Protein AF-A0A174CIG2-F1 (afdb_monomer_lite)

Foldseek 3Di:
DAEAEFEFEQVDDDDADAAEEEQQDQAHKYKYAYDHDQQDPPKWKKKWKQAPVRQIDIDTWDADNVRNITIDGGGNLSQNHAAKMWMKMWIDDPNDIGITPTHIYGYHYDPDDHHNDDSPHPVVVVVVVVVVVVVVVVVVVVVVVVVVVVVVVVVVVVVVCVVVCVQAAAEEEDAEAEAAAPDDKDWDFPDDPRHTYIYIYHYDHDDDDDPDADPPDKDWDQDPVRDIDIDHHPVDPDFQWDADPNDIDGDDD

Radius of gyration: 53.29 Å; chains: 1; bounding box: 114×42×135 Å

Secondary structure (DSSP, 8-state):
---EEEEE-SSS------EEEETT--S--EEEEESS-PPPTT-EEEEEEE-TTS-EEEEEEEEEGGGTEEEE---TTTTSSSEEEEEEEEEEETTEEEEPPPEEEEEEPPSS---------HHHHHHHHHHHHHHHHHHHHHHHHHHHHHHHHHHHHHHHHHHTTTTS-EEEEEEEEEEPTTPPPEEEE-S-SSEEEEEEEEEPPPPP------TT--EEEE-TTS-EEEE--TTSPPP-EEEETTEEEEPP-

Organism: NCBI:txid39482

Sequence (253 aa):
MNNMERDVYVLTNTYKEPIEMVQGTNGIPLIFYFRDYDIPTGTTASVFIQKPSGKAIQAAGAVSVNEDSVTVNTTTQMTAEVGESILQMQLMLNEKNIFTFNHPLTISKSAIPVNSENGSSFIDECIEKLEMATAKAETATDESKEATESSKKTTEEMKQKAQNGEFSATVDAGNTITGEPGTTAIVRNSGTAKDAVFDFTIPRGMPGVSTSLSPGIFEMYVNDSGHLMLRHNDNEPAPPLTIQDGRLIYTLS

Structure (mmCIF, N/CA/C/O backbone):
data_AF-A0A174CIG2-F1
#
_entry.id   AF-A0A174CIG2-F1
#
loop_
_atom_site.group_PDB
_atom_site.id
_atom_site.type_symbol
_atom_site.label_atom_id
_atom_site.label_alt_id
_atom_site.label_comp_id
_atom_site.label_asym_id
_atom_site.label_entity_id
_atom_site.label_seq_id
_atom_site.pdbx_PDB_ins_code
_atom_site.Cartn_x
_atom_site.Cartn_y
_atom_site.Cartn_z
_atom_site.occupancy
_atom_site.B_iso_or_equiv
_atom_site.auth_seq_id
_atom_site.auth_comp_id
_atom_site.auth_asym_id
_atom_site.auth_atom_id
_atom_site.pdbx_PDB_model_num
ATOM 1 N N . MET A 1 1 ? 13.147 -17.324 -32.583 1.00 55.62 1 MET A N 1
ATOM 2 C CA . MET A 1 1 ? 13.200 -15.953 -33.135 1.00 55.62 1 MET A CA 1
ATOM 3 C C . MET A 1 1 ? 14.662 -15.671 -33.424 1.00 55.62 1 MET A C 1
ATOM 5 O O . MET A 1 1 ? 15.472 -16.077 -32.602 1.00 55.62 1 MET A O 1
ATOM 9 N N . ASN A 1 2 ? 15.008 -15.102 -34.579 1.00 80.69 2 ASN A N 1
ATOM 10 C CA . ASN A 1 2 ? 16.415 -14.848 -34.904 1.00 80.69 2 ASN A CA 1
ATOM 11 C C . ASN A 1 2 ? 16.954 -13.700 -34.037 1.00 80.69 2 ASN A C 1
ATOM 13 O O . ASN A 1 2 ? 16.231 -12.743 -33.758 1.00 80.69 2 ASN A O 1
ATOM 17 N N . ASN A 1 3 ? 18.207 -13.818 -33.621 1.00 87.75 3 ASN A N 1
ATOM 18 C CA . ASN A 1 3 ? 18.959 -12.871 -32.806 1.00 87.75 3 ASN A CA 1
ATOM 19 C C . ASN A 1 3 ? 20.263 -12.501 -33.535 1.00 87.75 3 ASN A C 1
ATOM 21 O O . ASN A 1 3 ? 20.688 -13.185 -34.467 1.00 87.75 3 ASN A O 1
ATOM 25 N N . MET A 1 4 ? 20.887 -11.399 -33.128 1.00 91.50 4 MET A N 1
ATOM 26 C CA . MET A 1 4 ? 22.274 -11.111 -33.491 1.00 91.50 4 MET A CA 1
ATOM 27 C C . MET A 1 4 ? 23.147 -11.286 -32.260 1.00 91.50 4 MET A C 1
ATOM 29 O O . MET A 1 4 ? 22.914 -10.657 -31.232 1.00 91.50 4 MET A O 1
ATOM 33 N N . GLU A 1 5 ? 24.160 -12.130 -32.376 1.00 95.31 5 GLU A N 1
ATOM 34 C CA . GLU A 1 5 ? 25.064 -12.454 -31.278 1.00 95.31 5 GLU A CA 1
ATOM 35 C C . GLU A 1 5 ? 26.395 -11.726 -31.464 1.00 95.31 5 GLU A C 1
ATOM 37 O O . GLU A 1 5 ? 26.891 -11.577 -32.588 1.00 95.31 5 GLU A O 1
ATOM 42 N N . ARG A 1 6 ? 26.958 -11.223 -30.367 1.00 94.31 6 ARG A N 1
ATOM 43 C CA . ARG A 1 6 ? 28.245 -10.528 -30.340 1.00 94.31 6 ARG A CA 1
ATOM 44 C C . ARG A 1 6 ? 29.026 -10.928 -29.103 1.00 94.31 6 ARG A C 1
ATOM 46 O O . ARG A 1 6 ? 28.467 -11.062 -28.021 1.00 94.31 6 ARG A O 1
ATOM 53 N N . ASP A 1 7 ? 30.335 -11.037 -29.258 1.00 94.31 7 ASP A N 1
ATOM 54 C CA . ASP A 1 7 ? 31.237 -11.196 -28.127 1.00 94.31 7 ASP A CA 1
ATOM 55 C C . ASP A 1 7 ? 31.651 -9.827 -27.587 1.00 94.31 7 ASP A C 1
ATOM 57 O O . ASP A 1 7 ? 31.925 -8.886 -28.343 1.00 94.31 7 ASP A O 1
ATOM 61 N N . VAL A 1 8 ? 31.709 -9.719 -26.263 1.00 93.50 8 VAL A N 1
ATOM 62 C CA . VAL A 1 8 ? 32.132 -8.519 -25.548 1.00 93.50 8 VAL A CA 1
ATOM 63 C C . VAL A 1 8 ? 33.230 -8.868 -24.564 1.00 93.50 8 VAL A C 1
ATOM 65 O O . VAL A 1 8 ? 33.227 -9.910 -23.912 1.00 93.50 8 VAL A O 1
ATOM 68 N N . TYR A 1 9 ? 34.172 -7.940 -24.482 1.00 92.38 9 TYR A N 1
ATOM 69 C CA . TYR A 1 9 ? 35.323 -7.984 -23.608 1.00 92.38 9 TYR A CA 1
ATOM 70 C C . TYR A 1 9 ? 35.323 -6.697 -22.784 1.00 92.38 9 TYR A C 1
ATOM 72 O O . TYR A 1 9 ? 35.076 -5.614 -23.333 1.00 92.38 9 TYR A O 1
ATOM 80 N N . VAL A 1 10 ? 35.550 -6.803 -21.478 1.00 92.06 10 VAL A N 1
ATOM 81 C CA . VAL A 1 10 ? 35.597 -5.656 -20.549 1.00 92.06 10 VAL A CA 1
ATOM 82 C C . VAL A 1 10 ? 36.991 -5.420 -19.985 1.00 92.06 10 VAL A C 1
ATOM 84 O O . VAL A 1 10 ? 37.286 -4.309 -19.548 1.00 92.06 10 VAL A O 1
ATOM 87 N N . LEU A 1 11 ? 37.870 -6.423 -20.036 1.00 90.12 11 LEU A N 1
ATOM 88 C CA . LEU A 1 11 ? 39.263 -6.291 -19.609 1.00 90.12 11 LEU A CA 1
ATOM 89 C C . LEU A 1 11 ? 40.169 -5.897 -20.777 1.00 90.12 11 LEU A C 1
ATOM 91 O O . LEU A 1 11 ? 41.198 -5.251 -20.577 1.00 90.12 11 LEU A O 1
ATOM 95 N N . THR A 1 12 ? 39.783 -6.257 -22.004 1.00 89.00 12 THR A N 1
ATOM 96 C CA . THR A 1 12 ? 40.557 -5.961 -23.215 1.00 89.00 12 THR A CA 1
ATOM 97 C C . THR A 1 12 ? 39.706 -5.323 -24.307 1.00 89.00 12 THR A C 1
ATOM 99 O O . THR A 1 12 ? 38.562 -5.702 -24.545 1.00 89.00 12 THR A O 1
ATOM 102 N N . ASN A 1 13 ? 40.267 -4.330 -25.004 1.00 88.94 13 ASN A N 1
ATOM 103 C CA . ASN A 1 13 ? 39.593 -3.700 -26.135 1.00 88.94 13 ASN A CA 1
ATOM 104 C C . ASN A 1 13 ? 40.047 -4.348 -27.447 1.00 88.94 13 ASN A C 1
ATOM 106 O O . ASN A 1 13 ? 41.044 -3.943 -28.043 1.00 88.94 13 ASN A O 1
ATOM 110 N N . THR A 1 14 ? 39.317 -5.369 -27.877 1.00 84.75 14 THR A N 1
ATOM 111 C CA . THR A 1 14 ? 39.513 -6.041 -29.166 1.00 84.75 14 THR A CA 1
ATOM 112 C C . THR A 1 14 ? 38.720 -5.357 -30.283 1.00 84.75 14 THR A C 1
ATOM 114 O O . THR A 1 14 ? 37.827 -4.539 -30.027 1.00 84.75 14 THR A O 1
ATOM 117 N N . TYR A 1 15 ? 39.055 -5.690 -31.534 1.00 86.69 15 TYR A N 1
ATOM 118 C CA . TYR A 1 15 ? 38.278 -5.277 -32.703 1.00 86.69 15 TYR A CA 1
ATOM 119 C C . TYR A 1 15 ? 36.828 -5.765 -32.585 1.00 86.69 15 TYR A C 1
ATOM 121 O O . TYR A 1 15 ? 36.583 -6.896 -32.173 1.00 86.69 15 TYR A O 1
ATOM 129 N N . LYS A 1 16 ? 35.877 -4.899 -32.944 1.00 88.38 16 LYS A N 1
ATOM 130 C CA . LYS A 1 16 ? 34.437 -5.163 -32.880 1.00 88.38 16 LYS A CA 1
ATOM 131 C C . LYS A 1 16 ? 33.864 -4.974 -34.271 1.00 88.38 16 LYS A C 1
ATOM 133 O O . LYS A 1 16 ? 33.955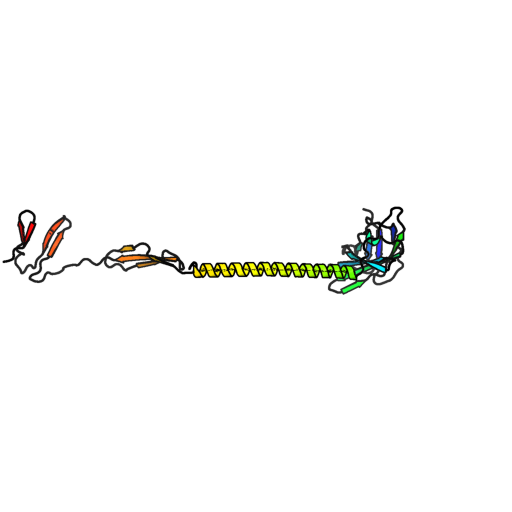 -3.876 -34.818 1.00 88.38 16 LYS A O 1
ATOM 138 N N . GLU A 1 17 ? 33.294 -6.035 -34.824 1.00 88.38 17 GLU A N 1
ATOM 139 C CA . GLU A 1 17 ? 32.525 -5.931 -36.058 1.00 88.38 17 GLU A CA 1
ATOM 140 C C . GLU A 1 17 ? 31.305 -5.036 -35.813 1.00 88.38 17 GLU A C 1
ATOM 142 O O . GLU A 1 17 ? 30.539 -5.318 -34.883 1.00 88.38 17 GLU A O 1
ATOM 147 N N . PRO A 1 18 ? 31.110 -3.973 -36.615 1.00 92.44 18 PRO A N 1
ATOM 148 C CA . PRO A 1 18 ? 29.927 -3.139 -36.508 1.00 92.44 18 PRO A CA 1
ATOM 149 C C . PRO A 1 18 ? 28.646 -3.962 -36.571 1.00 92.44 18 PRO A C 1
ATOM 151 O O . PRO A 1 18 ? 28.502 -4.916 -37.340 1.00 92.44 18 PRO A O 1
ATOM 154 N N . ILE A 1 19 ? 27.693 -3.594 -35.726 1.00 94.56 19 ILE A N 1
ATOM 155 C CA . ILE A 1 19 ? 26.343 -4.124 -35.825 1.00 94.56 19 ILE A CA 1
ATOM 156 C C . ILE A 1 19 ? 25.636 -3.299 -36.895 1.00 94.56 19 ILE A C 1
ATOM 158 O O . ILE A 1 19 ? 25.434 -2.100 -36.729 1.00 94.56 19 ILE A O 1
ATOM 162 N N . GLU A 1 20 ? 25.270 -3.930 -38.002 1.00 94.88 20 GLU A N 1
ATOM 163 C CA . GLU A 1 20 ? 24.568 -3.256 -39.090 1.00 94.88 20 GLU A CA 1
ATOM 164 C C . GLU A 1 20 ? 23.055 -3.429 -38.945 1.00 94.88 20 GLU A C 1
ATOM 166 O O . GLU A 1 20 ? 22.548 -4.539 -38.764 1.00 94.88 20 GLU A O 1
ATOM 171 N N . MET A 1 21 ? 22.317 -2.323 -39.033 1.00 93.19 21 MET A N 1
ATOM 172 C CA . MET A 1 21 ? 20.854 -2.316 -38.986 1.00 93.19 21 MET A CA 1
ATOM 173 C C . MET A 1 21 ? 20.266 -1.352 -40.017 1.00 93.19 21 MET A C 1
ATOM 175 O O . MET A 1 21 ? 20.919 -0.423 -40.493 1.00 93.19 21 MET A O 1
ATOM 179 N N . VAL A 1 22 ? 18.994 -1.558 -40.354 1.00 89.38 22 VAL A N 1
ATOM 180 C CA . VAL A 1 22 ? 18.206 -0.604 -41.148 1.00 89.38 22 VAL A CA 1
ATOM 181 C C . VAL A 1 22 ? 17.401 0.282 -40.202 1.00 89.38 22 VAL A C 1
ATOM 183 O O . VAL A 1 22 ? 16.881 -0.190 -39.187 1.00 89.38 22 VAL A O 1
ATOM 186 N N . GLN A 1 23 ? 17.289 1.565 -40.539 1.00 88.31 23 GLN A N 1
ATOM 187 C CA . GLN A 1 23 ? 16.558 2.556 -39.760 1.00 88.31 23 GLN A CA 1
ATOM 188 C C . GLN A 1 23 ? 15.144 2.067 -39.399 1.00 88.31 23 GLN A C 1
ATOM 190 O O . GLN A 1 23 ? 14.384 1.636 -40.268 1.00 88.31 23 GLN A O 1
ATOM 195 N N . GLY A 1 24 ? 14.790 2.141 -38.115 1.00 81.38 24 GLY A N 1
ATOM 196 C CA . GLY A 1 24 ? 13.493 1.716 -37.580 1.00 81.38 24 GLY A CA 1
ATOM 197 C C . GLY A 1 24 ? 13.380 0.240 -37.174 1.00 81.38 24 GLY A C 1
ATOM 198 O O . GLY A 1 24 ? 12.331 -0.160 -36.667 1.00 81.38 24 GLY A O 1
ATOM 199 N N . THR A 1 25 ? 14.436 -0.564 -37.341 1.00 87.06 25 THR A N 1
ATOM 200 C CA . THR A 1 25 ? 14.479 -1.959 -36.864 1.00 87.06 25 THR A CA 1
ATOM 201 C C . THR A 1 25 ? 14.279 -2.031 -35.345 1.00 87.06 25 THR A C 1
ATOM 203 O O . THR A 1 25 ? 15.028 -1.411 -34.590 1.00 87.06 25 THR A O 1
ATOM 206 N N . ASN A 1 26 ? 13.284 -2.806 -34.899 1.00 87.75 26 ASN A N 1
ATOM 207 C CA . ASN A 1 26 ? 12.953 -3.018 -33.481 1.00 87.75 26 ASN A CA 1
ATOM 208 C C . ASN A 1 26 ? 12.659 -4.489 -33.115 1.00 87.75 26 ASN A C 1
ATOM 210 O O . ASN A 1 26 ? 12.295 -4.787 -31.983 1.00 87.75 26 ASN A O 1
ATOM 214 N N . GLY A 1 27 ? 12.794 -5.410 -34.070 1.00 85.81 27 GLY A N 1
ATOM 215 C CA . GLY A 1 27 ? 12.400 -6.812 -33.906 1.00 85.81 27 GLY A CA 1
ATOM 216 C C . GLY A 1 27 ? 13.558 -7.800 -33.771 1.00 85.81 27 GLY A C 1
ATOM 217 O O . GLY A 1 27 ? 13.301 -9.001 -33.790 1.00 85.81 27 GLY A O 1
ATOM 218 N N . ILE A 1 28 ? 14.811 -7.335 -33.691 1.00 90.19 28 ILE A N 1
ATOM 219 C CA . ILE A 1 28 ? 15.997 -8.206 -33.683 1.00 90.19 28 ILE A CA 1
ATOM 220 C C . ILE A 1 28 ? 16.785 -7.980 -32.390 1.00 90.19 28 ILE A C 1
ATOM 222 O O . ILE A 1 28 ? 17.548 -7.022 -32.312 1.00 90.19 28 ILE A O 1
ATOM 226 N N . PRO A 1 29 ? 16.637 -8.845 -31.374 1.00 93.19 29 PRO A N 1
ATOM 227 C CA . PRO A 1 29 ? 17.418 -8.740 -30.149 1.00 93.19 29 PRO A CA 1
ATOM 228 C C . PRO A 1 29 ? 18.919 -8.896 -30.417 1.00 93.19 29 PRO A C 1
ATOM 230 O O . PRO A 1 29 ? 19.333 -9.717 -31.244 1.00 93.19 29 PRO A O 1
ATOM 233 N N . LEU A 1 30 ? 19.723 -8.141 -29.673 1.00 95.12 30 LEU A N 1
ATOM 234 C CA . LEU A 1 30 ? 21.173 -8.293 -29.614 1.00 95.12 30 LEU A CA 1
ATOM 235 C C . LEU A 1 30 ? 21.534 -9.085 -28.362 1.00 95.12 30 LEU A C 1
ATOM 237 O O . LEU A 1 30 ? 21.125 -8.697 -27.271 1.00 95.12 30 LEU A O 1
ATOM 241 N N . ILE A 1 31 ? 22.304 -10.159 -28.497 1.00 96.88 31 ILE A N 1
ATOM 242 C CA . ILE A 1 31 ? 22.837 -10.909 -27.357 1.00 96.88 31 ILE A CA 1
ATOM 243 C C . ILE A 1 31 ? 24.342 -10.698 -27.307 1.00 96.88 31 ILE A C 1
ATOM 245 O O . ILE A 1 31 ? 25.053 -11.003 -28.264 1.00 96.88 31 ILE A O 1
ATOM 249 N N . PHE A 1 32 ? 24.816 -10.169 -26.188 1.00 97.12 32 PHE A N 1
ATOM 250 C CA . PHE A 1 32 ? 26.226 -9.923 -25.944 1.00 97.12 32 PHE A CA 1
ATOM 251 C C . PHE A 1 32 ? 26.761 -10.938 -24.942 1.00 97.12 32 PHE A C 1
ATOM 253 O O . PHE A 1 32 ? 26.345 -10.913 -23.787 1.00 97.12 32 PHE A O 1
ATOM 260 N N . TYR A 1 33 ? 27.676 -11.800 -25.373 1.00 97.00 33 TYR A N 1
ATOM 261 C CA . TYR A 1 33 ? 28.354 -12.771 -24.515 1.00 97.00 33 TYR A CA 1
ATOM 262 C C . TYR A 1 33 ? 29.650 -12.176 -23.969 1.00 97.00 33 TYR A C 1
ATOM 264 O O . TYR A 1 33 ? 30.518 -11.754 -24.736 1.00 97.00 33 TYR A O 1
ATOM 272 N N . PHE A 1 34 ? 29.792 -12.149 -22.650 1.00 96.56 34 PHE A N 1
ATOM 273 C CA . PHE A 1 34 ? 30.991 -11.686 -21.969 1.00 96.56 34 PHE A CA 1
ATOM 274 C C . PHE A 1 34 ? 32.012 -12.823 -21.971 1.00 96.56 34 PHE A C 1
ATOM 276 O O . PHE A 1 34 ? 31.765 -13.905 -21.449 1.00 96.56 34 PHE A O 1
ATOM 283 N N . ARG A 1 35 ? 33.147 -12.606 -22.640 1.00 95.06 35 ARG A N 1
ATOM 284 C CA . ARG A 1 35 ? 34.154 -13.659 -22.866 1.00 95.06 35 ARG A CA 1
ATOM 285 C C . ARG A 1 35 ? 35.335 -13.603 -21.906 1.00 95.06 35 ARG A C 1
ATOM 287 O O . ARG A 1 35 ? 36.038 -14.597 -21.761 1.00 95.06 35 ARG A O 1
ATOM 294 N N . ASP A 1 36 ? 35.566 -12.456 -21.278 1.00 94.38 36 ASP A N 1
ATOM 295 C CA . ASP A 1 36 ? 36.651 -12.231 -20.317 1.00 94.38 36 ASP A CA 1
ATOM 296 C C . ASP A 1 36 ? 36.144 -11.799 -18.933 1.00 94.38 36 ASP A C 1
ATOM 298 O O . ASP A 1 36 ? 36.915 -11.275 -18.125 1.00 94.38 36 ASP A O 1
ATOM 302 N N . TYR A 1 37 ? 34.852 -12.002 -18.660 1.00 94.94 37 TYR A N 1
ATOM 303 C CA . TYR A 1 37 ? 34.222 -11.604 -17.410 1.00 94.94 37 TYR A CA 1
ATOM 304 C C . TYR A 1 37 ? 33.003 -12.466 -17.082 1.00 94.94 37 TYR A C 1
ATOM 306 O O . TYR A 1 37 ? 32.029 -12.458 -17.829 1.00 94.94 37 TYR A O 1
ATOM 314 N N . ASP A 1 38 ? 33.049 -13.134 -15.930 1.00 96.38 38 ASP A N 1
ATOM 315 C CA . ASP A 1 38 ? 31.921 -13.893 -15.388 1.00 96.38 38 ASP A CA 1
ATOM 316 C C . ASP A 1 38 ? 30.946 -12.927 -14.703 1.00 96.38 38 ASP A C 1
ATOM 318 O O . ASP A 1 38 ? 31.330 -12.183 -13.789 1.00 96.38 38 ASP A O 1
ATOM 322 N N . ILE A 1 39 ? 29.681 -12.925 -15.121 1.00 96.81 39 ILE A N 1
ATOM 323 C CA . ILE A 1 39 ? 28.671 -12.010 -14.588 1.00 96.81 39 ILE A CA 1
ATOM 324 C C . ILE A 1 39 ? 28.179 -12.545 -13.237 1.00 96.81 39 ILE A C 1
ATOM 326 O O . ILE A 1 39 ? 27.545 -13.597 -13.185 1.00 96.81 39 ILE A O 1
ATOM 330 N N . PRO A 1 40 ? 28.367 -11.829 -12.113 1.00 96.56 40 PRO A N 1
ATOM 331 C CA . PRO A 1 40 ? 27.914 -12.342 -10.826 1.00 96.56 40 PRO A CA 1
ATOM 332 C C . PRO A 1 40 ? 26.384 -12.345 -10.699 1.00 96.56 40 PRO A C 1
ATOM 334 O O . PRO A 1 40 ? 25.679 -11.499 -11.259 1.00 96.56 40 PRO A O 1
ATOM 337 N N . THR A 1 41 ? 25.857 -13.247 -9.868 1.00 96.44 41 THR A N 1
ATOM 338 C CA . THR A 1 41 ? 24.422 -13.282 -9.544 1.00 96.44 41 THR A CA 1
ATOM 339 C C . THR A 1 41 ? 23.962 -11.977 -8.885 1.00 96.44 41 THR A C 1
ATOM 341 O O . THR A 1 41 ? 24.616 -11.467 -7.978 1.00 96.44 41 THR A O 1
ATOM 344 N N . GLY A 1 42 ? 22.810 -11.456 -9.321 1.00 93.25 42 GLY A N 1
ATOM 345 C CA . GLY A 1 42 ? 22.237 -10.197 -8.826 1.00 93.25 42 GLY A CA 1
ATOM 346 C C . GLY A 1 42 ? 22.686 -8.949 -9.593 1.00 93.25 42 GLY A C 1
ATOM 347 O O . GLY A 1 42 ? 22.243 -7.852 -9.265 1.00 93.25 42 GLY A O 1
ATOM 348 N N . THR A 1 43 ? 23.536 -9.106 -10.611 1.00 96.38 43 THR A N 1
ATOM 349 C CA . THR A 1 43 ? 23.959 -8.006 -11.487 1.00 96.38 43 THR A CA 1
ATOM 350 C C . THR A 1 43 ? 22.793 -7.499 -12.335 1.00 96.38 43 THR A C 1
ATOM 352 O O . THR A 1 43 ? 22.037 -8.290 -12.901 1.00 96.38 43 THR A O 1
ATOM 355 N N . THR A 1 44 ? 22.671 -6.179 -12.468 1.00 96.25 44 THR A N 1
ATOM 356 C CA . THR A 1 44 ? 21.763 -5.527 -13.423 1.00 96.25 44 THR A CA 1
ATOM 357 C C . THR A 1 44 ? 22.552 -4.921 -14.580 1.00 96.25 44 THR A C 1
ATOM 359 O O . THR A 1 44 ? 23.721 -4.570 -14.417 1.00 96.25 44 THR A O 1
ATOM 362 N N . ALA A 1 45 ? 21.927 -4.799 -15.755 1.00 95.19 45 ALA A N 1
ATOM 363 C CA . ALA A 1 45 ? 22.548 -4.194 -16.929 1.00 95.19 45 ALA A CA 1
ATOM 364 C C . ALA A 1 45 ? 21.752 -2.984 -17.438 1.00 95.19 45 ALA A C 1
ATOM 366 O O . ALA A 1 45 ? 20.544 -3.068 -17.665 1.00 95.19 45 ALA A O 1
ATOM 367 N N . SER A 1 46 ? 22.446 -1.868 -17.658 1.00 93.31 46 SER A N 1
ATOM 368 C CA . SER A 1 46 ? 21.951 -0.707 -18.407 1.00 93.31 46 SER A CA 1
ATOM 369 C C . SER A 1 46 ? 22.689 -0.595 -19.735 1.00 93.31 46 SER A C 1
ATOM 371 O O . SER A 1 46 ? 23.893 -0.822 -19.798 1.00 93.31 46 SER A O 1
ATOM 373 N N . VAL A 1 47 ? 21.979 -0.235 -20.795 1.00 94.00 47 VAL A N 1
ATOM 374 C CA . VAL A 1 47 ? 22.506 -0.103 -22.154 1.00 94.00 47 VAL A CA 1
ATOM 375 C C . VAL A 1 47 ? 22.322 1.337 -22.596 1.00 94.00 47 VAL A C 1
ATOM 377 O O . VAL A 1 47 ? 21.210 1.856 -22.563 1.00 94.00 47 VAL A O 1
ATOM 380 N N . PHE A 1 48 ? 23.401 1.967 -23.029 1.00 92.31 48 PHE A N 1
ATOM 381 C CA . PHE A 1 48 ? 23.429 3.332 -23.527 1.00 92.31 48 PHE A CA 1
ATOM 382 C C . PHE A 1 48 ? 23.712 3.312 -25.021 1.00 92.31 48 PHE A C 1
ATOM 384 O O . PHE A 1 48 ? 24.660 2.660 -25.459 1.00 92.31 48 PHE A O 1
ATOM 391 N N . ILE A 1 49 ? 22.899 4.022 -25.800 1.00 92.69 49 ILE A N 1
ATOM 392 C CA . ILE A 1 49 ? 23.118 4.195 -27.237 1.00 92.69 49 ILE A CA 1
ATOM 393 C C . ILE A 1 49 ? 23.203 5.681 -27.543 1.00 92.69 49 ILE A C 1
ATOM 395 O O . ILE A 1 49 ? 22.220 6.403 -27.388 1.00 92.69 49 ILE A O 1
ATOM 399 N N . GLN A 1 50 ? 24.376 6.129 -27.980 1.00 91.25 50 GLN A N 1
ATOM 400 C CA . GLN A 1 50 ? 24.607 7.479 -28.477 1.00 91.25 50 GLN A CA 1
ATOM 401 C C . GLN A 1 50 ? 24.425 7.492 -29.994 1.00 91.25 50 GLN A C 1
ATOM 403 O O . GLN A 1 50 ? 25.155 6.813 -30.712 1.00 91.25 50 GLN A O 1
ATOM 408 N N . LYS A 1 51 ? 23.447 8.259 -30.468 1.00 89.25 51 LYS A N 1
ATOM 409 C CA . LYS A 1 51 ? 23.103 8.420 -31.885 1.00 89.25 51 LYS A CA 1
ATOM 410 C C . LYS A 1 51 ? 24.074 9.386 -32.591 1.00 89.25 51 LYS A C 1
ATOM 412 O O . LYS A 1 51 ? 24.751 10.157 -31.902 1.00 89.25 51 LYS A O 1
ATOM 417 N N . PRO A 1 52 ? 24.096 9.445 -33.939 1.00 88.06 52 PRO A N 1
ATOM 418 C CA . PRO A 1 52 ? 24.938 10.380 -34.691 1.00 88.06 52 PRO A CA 1
ATOM 419 C C . PRO A 1 52 ? 24.706 11.851 -34.325 1.00 88.06 52 PRO A C 1
ATOM 421 O O . PRO A 1 52 ? 25.643 12.646 -34.349 1.00 88.06 52 PRO A O 1
ATOM 424 N N . SER A 1 53 ? 23.479 12.226 -33.941 1.00 82.44 53 SER A N 1
ATOM 425 C CA . SER A 1 53 ? 23.168 13.577 -33.445 1.00 82.44 53 SER A CA 1
ATOM 426 C C . SER A 1 53 ? 23.809 13.920 -32.093 1.00 82.44 53 SER A C 1
ATOM 428 O O . SER A 1 53 ? 23.695 15.055 -31.633 1.00 82.44 53 SER A O 1
ATOM 430 N N . GLY A 1 54 ? 24.444 12.951 -31.429 1.00 79.38 54 GLY A N 1
ATOM 431 C CA . GLY A 1 54 ? 24.967 13.058 -30.069 1.00 79.38 54 GLY A CA 1
ATOM 432 C C . GLY A 1 54 ? 23.923 12.781 -28.984 1.00 79.38 54 GLY A C 1
ATOM 433 O O . GLY A 1 54 ? 24.287 12.684 -27.813 1.00 79.38 54 GLY A O 1
ATOM 434 N N . LYS A 1 55 ? 22.645 12.615 -29.349 1.00 80.50 55 LYS A N 1
ATOM 435 C CA . LYS A 1 55 ? 21.573 12.258 -28.413 1.00 80.50 55 LYS A CA 1
ATOM 436 C C . LYS A 1 55 ? 21.764 10.829 -27.916 1.00 80.50 55 LYS A C 1
ATOM 438 O O . LYS A 1 55 ? 21.990 9.923 -28.713 1.00 80.50 55 LYS A O 1
ATOM 443 N N . ALA A 1 56 ? 21.646 10.630 -26.610 1.00 81.25 56 ALA A N 1
ATOM 444 C CA . ALA A 1 56 ? 21.747 9.316 -25.995 1.00 81.25 56 ALA A CA 1
ATOM 445 C C . ALA A 1 56 ? 20.369 8.797 -25.582 1.00 81.25 56 ALA A C 1
ATOM 447 O O . ALA A 1 56 ? 19.480 9.575 -25.243 1.00 81.25 56 ALA A O 1
ATOM 448 N N . ILE A 1 57 ? 20.213 7.479 -25.594 1.00 84.88 57 ILE A N 1
ATOM 449 C CA . ILE A 1 57 ? 19.090 6.779 -24.971 1.00 84.88 57 ILE A CA 1
ATOM 450 C C . ILE A 1 57 ? 19.628 5.725 -24.008 1.00 84.88 57 ILE A C 1
ATOM 452 O O . ILE A 1 57 ? 20.689 5.146 -24.252 1.00 84.88 57 ILE A O 1
ATOM 456 N N . GLN A 1 58 ? 18.882 5.467 -22.937 1.00 88.00 58 GLN A N 1
ATOM 457 C CA . GLN A 1 58 ? 19.154 4.390 -21.991 1.00 88.00 58 GLN A CA 1
ATOM 458 C C . GLN A 1 58 ? 18.059 3.323 -22.095 1.00 88.00 58 GLN A C 1
ATOM 460 O O . GLN A 1 58 ? 16.877 3.637 -22.226 1.00 88.00 58 GLN A O 1
ATOM 465 N N . ALA A 1 59 ? 18.450 2.055 -22.029 1.00 84.75 59 ALA A N 1
ATOM 466 C CA . ALA A 1 59 ? 17.550 0.910 -21.982 1.00 84.75 59 ALA A CA 1
ATOM 467 C C . ALA A 1 59 ? 18.031 -0.115 -20.948 1.00 84.75 59 ALA A C 1
ATOM 469 O O . ALA A 1 59 ? 19.209 -0.154 -20.596 1.00 84.75 59 ALA A O 1
ATOM 470 N N . ALA A 1 60 ? 17.127 -0.968 -20.471 1.00 86.25 60 ALA A N 1
ATOM 471 C CA . ALA A 1 60 ? 17.491 -2.097 -19.621 1.00 86.25 60 ALA A CA 1
ATOM 472 C C . ALA A 1 60 ? 18.012 -3.269 -20.471 1.00 86.25 60 ALA A C 1
ATOM 474 O O . ALA A 1 60 ? 17.419 -3.606 -21.498 1.00 86.25 60 ALA A O 1
ATOM 475 N N . GLY A 1 61 ? 19.101 -3.900 -20.028 1.00 91.00 61 GLY A N 1
ATOM 476 C CA . GLY A 1 61 ? 19.600 -5.162 -20.572 1.00 91.00 61 GLY A CA 1
ATOM 477 C C . GLY A 1 61 ? 19.140 -6.338 -19.710 1.00 91.00 61 GLY A C 1
ATOM 478 O O . GLY A 1 61 ? 19.247 -6.293 -18.484 1.00 91.00 61 GLY A O 1
ATOM 479 N N . ALA A 1 62 ? 18.628 -7.397 -20.335 1.00 94.69 62 ALA A N 1
ATOM 480 C CA . ALA A 1 62 ? 18.269 -8.623 -19.628 1.00 94.69 62 ALA A CA 1
ATOM 481 C C . ALA A 1 62 ? 19.525 -9.476 -19.407 1.00 94.69 62 ALA A C 1
ATOM 483 O O . ALA A 1 62 ? 20.152 -9.910 -20.371 1.00 94.69 62 ALA A O 1
ATOM 484 N N . VAL A 1 63 ? 19.897 -9.692 -18.145 1.00 95.88 63 VAL A N 1
ATOM 485 C CA . VAL A 1 63 ? 21.108 -10.430 -17.759 1.00 95.88 63 VAL A CA 1
ATOM 486 C C . VAL A 1 63 ? 20.811 -11.925 -17.651 1.00 95.88 63 VAL A C 1
ATOM 488 O O . VAL A 1 63 ? 19.883 -12.323 -16.945 1.00 95.88 63 VAL A O 1
ATOM 491 N N . SER A 1 64 ? 21.637 -12.750 -18.291 1.00 95.75 64 SER A N 1
ATOM 492 C CA . SER A 1 64 ? 21.682 -14.201 -18.110 1.00 95.75 64 SER A CA 1
ATOM 493 C C . SER A 1 64 ? 23.013 -14.587 -17.473 1.00 95.75 64 SER A C 1
ATOM 495 O O . SER A 1 64 ? 24.047 -14.620 -18.130 1.00 95.75 64 SER A O 1
ATOM 497 N N . VAL A 1 65 ? 22.984 -14.873 -16.171 1.00 94.69 65 VAL A N 1
ATOM 498 C CA . VAL A 1 65 ? 24.175 -15.236 -15.379 1.00 94.69 65 VAL A CA 1
ATOM 499 C C . VAL A 1 65 ? 24.765 -16.573 -15.832 1.00 94.69 65 VAL A C 1
ATOM 501 O O . VAL A 1 65 ? 25.971 -16.725 -15.891 1.00 94.69 65 VAL A O 1
ATOM 504 N N . ASN A 1 66 ? 23.923 -17.549 -16.183 1.00 93.75 66 ASN A N 1
ATOM 505 C CA . ASN A 1 66 ? 24.394 -18.887 -16.564 1.00 93.75 66 ASN A CA 1
ATOM 506 C C . ASN A 1 66 ? 25.094 -18.918 -17.927 1.00 93.75 66 ASN A C 1
ATOM 508 O O . ASN A 1 66 ? 25.781 -19.885 -18.242 1.00 93.75 66 ASN A O 1
ATOM 512 N N . GLU A 1 67 ? 24.848 -17.905 -18.753 1.00 94.81 67 GLU A N 1
ATOM 513 C CA . GLU A 1 67 ? 25.401 -17.789 -20.101 1.00 94.81 67 GLU A CA 1
ATOM 514 C C . GLU A 1 67 ? 26.393 -16.628 -20.215 1.00 94.81 67 GLU A C 1
ATOM 516 O O . GLU A 1 67 ? 26.857 -16.348 -21.319 1.00 94.81 67 GLU A O 1
ATOM 521 N N . ASP A 1 68 ? 26.658 -15.928 -19.106 1.00 97.50 68 ASP A N 1
ATOM 522 C CA . ASP A 1 68 ? 27.436 -14.690 -19.056 1.00 97.50 68 ASP A CA 1
ATOM 523 C C . ASP A 1 68 ? 27.042 -13.720 -20.174 1.00 97.50 68 ASP A C 1
ATOM 525 O O . ASP A 1 68 ? 27.872 -13.221 -20.934 1.00 97.50 68 ASP A O 1
ATOM 529 N N . SER A 1 69 ? 25.735 -13.483 -20.321 1.00 97.62 69 SER A N 1
ATOM 530 C CA . SER A 1 69 ? 25.202 -12.720 -21.444 1.00 97.62 69 SER A CA 1
ATOM 531 C C . SER A 1 69 ? 24.259 -11.596 -21.035 1.00 97.62 69 SER A C 1
ATOM 533 O O . SER A 1 69 ? 23.586 -11.634 -20.001 1.00 97.62 69 SER A O 1
ATOM 535 N N . VAL A 1 70 ? 24.209 -10.562 -21.875 1.00 97.81 70 VAL A N 1
ATOM 536 C CA . VAL A 1 70 ? 23.229 -9.478 -21.790 1.00 97.81 70 VAL A CA 1
ATOM 537 C C . VAL A 1 70 ? 22.456 -9.411 -23.095 1.00 97.81 70 VAL A C 1
ATOM 539 O O . VAL A 1 70 ? 23.029 -9.207 -24.164 1.00 97.81 70 VAL A O 1
ATOM 542 N N . THR A 1 71 ? 21.136 -9.546 -23.000 1.00 96.81 71 THR A N 1
ATOM 543 C CA . THR A 1 71 ? 20.225 -9.367 -24.129 1.00 96.81 71 THR A CA 1
ATOM 544 C C . THR A 1 71 ? 19.673 -7.946 -24.149 1.00 96.81 71 THR A C 1
ATOM 546 O O . THR A 1 71 ? 19.086 -7.473 -23.173 1.00 96.81 71 THR A O 1
ATOM 549 N N . VAL A 1 72 ? 19.824 -7.276 -25.286 1.00 94.88 72 VAL A N 1
ATOM 550 C CA . VAL A 1 72 ? 19.294 -5.943 -25.567 1.00 94.88 72 VAL A CA 1
ATOM 551 C C . VAL A 1 72 ? 18.181 -6.073 -26.594 1.00 94.88 72 VAL A C 1
ATOM 553 O O . VAL A 1 72 ? 18.413 -6.425 -27.752 1.00 94.88 72 VAL A O 1
ATOM 556 N N . ASN A 1 73 ? 16.957 -5.761 -26.181 1.00 91.00 73 ASN A N 1
ATOM 557 C CA . ASN A 1 73 ? 15.836 -5.679 -27.108 1.00 91.00 73 ASN A CA 1
ATOM 558 C C . ASN A 1 73 ? 15.931 -4.365 -27.885 1.00 91.00 73 ASN A C 1
ATOM 560 O O . ASN A 1 73 ? 15.804 -3.284 -27.308 1.00 91.00 73 ASN A O 1
ATOM 564 N N . THR A 1 74 ? 16.167 -4.457 -29.192 1.00 89.56 74 THR A N 1
ATOM 565 C CA . THR A 1 74 ? 16.235 -3.284 -30.068 1.00 89.56 74 THR A CA 1
ATOM 566 C C . THR A 1 74 ? 14.921 -2.521 -30.063 1.00 89.56 74 THR A C 1
ATOM 568 O O . THR A 1 74 ? 13.861 -3.128 -30.179 1.00 89.56 74 THR A O 1
ATOM 571 N N . THR A 1 75 ? 14.973 -1.194 -30.022 1.00 88.88 75 THR A N 1
ATOM 572 C CA . THR A 1 75 ? 13.786 -0.348 -30.194 1.00 88.88 75 THR A CA 1
ATOM 573 C C . THR A 1 75 ? 13.930 0.533 -31.426 1.00 88.88 75 THR A C 1
ATOM 575 O O . THR A 1 75 ? 15.038 0.821 -31.876 1.00 88.88 75 THR A O 1
ATOM 578 N N . THR A 1 76 ? 12.808 1.028 -31.950 1.00 86.19 76 THR A N 1
ATOM 579 C CA . THR A 1 76 ? 12.804 1.974 -33.077 1.00 86.19 76 THR A CA 1
ATOM 580 C C . THR A 1 76 ? 13.645 3.213 -32.764 1.00 86.19 76 THR A C 1
ATOM 582 O O . THR A 1 76 ? 14.293 3.745 -33.655 1.00 86.19 76 THR A O 1
ATOM 585 N N . GLN A 1 77 ? 13.714 3.629 -31.492 1.00 84.94 77 GLN A N 1
ATOM 586 C CA . GLN A 1 77 ? 14.549 4.751 -31.071 1.00 84.94 77 GLN A CA 1
ATOM 587 C C . GLN A 1 77 ? 16.042 4.473 -31.197 1.00 84.94 77 GLN A C 1
ATOM 589 O O . GLN A 1 77 ? 16.779 5.377 -31.578 1.00 84.94 77 GLN A O 1
ATOM 594 N N . MET A 1 78 ? 16.488 3.244 -30.930 1.00 89.38 78 MET A N 1
ATOM 595 C CA . MET A 1 78 ? 17.892 2.841 -31.083 1.00 89.38 78 MET A CA 1
ATOM 596 C C . MET A 1 78 ? 18.375 2.949 -32.527 1.00 89.38 78 MET A C 1
ATOM 598 O O . MET A 1 78 ? 19.541 3.242 -32.762 1.00 89.38 78 MET A O 1
ATOM 602 N N . THR A 1 79 ? 17.469 2.755 -33.483 1.00 89.44 79 THR A N 1
ATOM 603 C CA . THR A 1 79 ? 17.759 2.744 -34.920 1.00 89.44 79 THR A CA 1
ATOM 604 C C . THR A 1 79 ? 17.114 3.919 -35.659 1.00 89.44 79 THR A C 1
ATOM 606 O O . THR A 1 79 ? 16.942 3.869 -36.873 1.00 89.44 79 THR A O 1
ATOM 609 N N . ALA A 1 80 ? 16.718 4.981 -34.953 1.00 86.50 80 ALA A N 1
ATOM 610 C CA . ALA A 1 80 ? 15.943 6.073 -35.545 1.00 86.50 80 ALA A CA 1
ATOM 611 C C . ALA A 1 80 ? 16.772 7.018 -36.429 1.00 86.50 80 ALA A C 1
ATOM 613 O O . ALA A 1 80 ? 16.217 7.669 -37.312 1.00 86.50 80 ALA A O 1
ATOM 614 N N . GLU A 1 81 ? 18.084 7.115 -36.208 1.00 88.44 81 GLU A N 1
ATOM 615 C CA . GLU A 1 81 ? 18.975 8.024 -36.935 1.00 88.44 81 GLU A CA 1
ATOM 616 C C . GLU A 1 81 ? 19.926 7.239 -37.835 1.00 88.44 81 GLU A C 1
ATOM 618 O O . GLU A 1 81 ? 20.554 6.282 -37.395 1.00 88.44 81 GLU A O 1
ATOM 623 N N . VAL A 1 82 ? 20.034 7.657 -39.096 1.00 88.38 82 VAL A N 1
ATOM 624 C CA . VAL A 1 82 ? 20.976 7.081 -40.063 1.00 88.38 82 VAL A CA 1
ATOM 625 C C . VAL A 1 82 ? 22.391 7.544 -39.728 1.00 88.38 82 VAL A C 1
ATOM 627 O O . VAL A 1 82 ? 22.618 8.743 -39.560 1.00 88.38 82 VAL A O 1
ATOM 630 N N . GLY A 1 83 ? 23.338 6.609 -39.694 1.00 91.44 83 GLY A N 1
ATOM 631 C CA . GLY A 1 83 ? 24.750 6.869 -39.421 1.00 91.44 83 GLY A CA 1
ATOM 632 C C . GLY A 1 83 ? 25.326 5.980 -38.321 1.00 91.44 83 GLY A C 1
ATOM 633 O O . GLY A 1 83 ? 24.760 4.946 -37.973 1.00 91.44 83 GLY A O 1
ATOM 634 N N . GLU A 1 84 ? 26.470 6.404 -37.791 1.00 93.81 84 GLU A N 1
ATOM 635 C CA . GLU A 1 84 ? 27.211 5.698 -36.745 1.00 93.81 84 GLU A CA 1
ATOM 636 C C . GLU A 1 84 ? 26.678 6.050 -35.354 1.00 93.81 84 GLU A C 1
ATOM 638 O O . GLU A 1 84 ? 26.738 7.200 -34.915 1.00 93.81 84 GLU A O 1
ATOM 643 N N . SER A 1 85 ? 26.175 5.039 -34.658 1.00 93.06 85 SER A N 1
ATOM 644 C CA . SER A 1 85 ? 25.835 5.096 -33.242 1.00 93.06 85 SER A CA 1
ATOM 645 C C . SER A 1 85 ? 26.835 4.291 -32.421 1.00 93.06 85 SER A C 1
ATOM 647 O O . SER A 1 85 ? 27.484 3.365 -32.909 1.00 93.06 85 SER A O 1
ATOM 649 N N . ILE A 1 86 ? 26.935 4.623 -31.140 1.00 93.62 86 ILE A N 1
ATOM 650 C CA . ILE A 1 86 ? 27.792 3.928 -30.184 1.00 93.62 86 ILE A CA 1
ATOM 651 C C . ILE A 1 86 ? 26.914 3.262 -29.137 1.00 93.62 86 ILE A C 1
ATOM 653 O O . ILE A 1 86 ? 26.124 3.941 -28.486 1.00 93.62 86 ILE A O 1
ATOM 657 N N . LEU A 1 87 ? 27.090 1.957 -28.944 1.00 95.25 87 LEU A N 1
ATOM 658 C CA . LEU A 1 87 ? 26.484 1.194 -27.859 1.00 95.25 87 LEU A CA 1
ATOM 659 C C . LEU A 1 87 ? 27.511 0.950 -26.748 1.00 95.25 87 LEU A C 1
ATOM 661 O O . LEU A 1 87 ? 28.623 0.492 -27.007 1.00 95.25 87 LEU A O 1
ATOM 665 N N . GLN A 1 88 ? 27.127 1.202 -25.502 1.00 95.69 88 GLN A N 1
ATOM 666 C CA . GLN A 1 88 ? 27.902 0.848 -24.314 1.00 95.69 88 GLN A CA 1
ATOM 667 C C . GLN A 1 88 ? 26.980 0.228 -23.266 1.00 95.69 88 GLN A C 1
ATOM 669 O O . GLN A 1 88 ? 25.862 0.693 -23.067 1.00 95.69 88 GLN A O 1
ATOM 674 N N . MET A 1 89 ? 27.442 -0.807 -22.573 1.00 95.81 89 MET A N 1
ATOM 675 C CA . MET A 1 89 ? 26.699 -1.423 -21.476 1.00 95.81 89 MET A CA 1
ATOM 676 C C . MET A 1 89 ? 27.374 -1.135 -20.138 1.00 95.81 89 MET A C 1
ATOM 678 O O . MET A 1 89 ? 28.598 -1.063 -20.052 1.00 95.81 89 MET A O 1
ATOM 682 N N . GLN A 1 90 ? 26.562 -1.008 -19.096 1.00 96.38 90 GLN A N 1
ATOM 683 C CA . GLN A 1 90 ? 26.959 -0.899 -17.701 1.00 96.38 90 GLN A CA 1
ATOM 684 C C . GLN A 1 90 ? 26.397 -2.094 -16.939 1.00 96.38 90 GLN A C 1
ATOM 686 O O . GLN A 1 90 ? 25.180 -2.256 -16.875 1.00 96.38 90 GLN A O 1
ATOM 691 N N . LEU A 1 91 ? 27.272 -2.889 -16.334 1.00 96.69 91 LEU A N 1
ATOM 692 C CA . LEU A 1 91 ? 26.916 -3.892 -15.339 1.00 96.69 91 LEU A CA 1
ATOM 693 C C . LEU A 1 91 ? 27.034 -3.275 -13.943 1.00 96.69 91 LEU A C 1
ATOM 695 O O . LEU A 1 91 ? 28.053 -2.652 -13.630 1.00 96.69 91 LEU A O 1
ATOM 699 N N . MET A 1 92 ? 26.011 -3.449 -13.108 1.00 95.00 92 MET A N 1
ATOM 700 C CA . MET A 1 92 ? 25.968 -2.913 -11.748 1.00 95.00 92 MET A CA 1
ATOM 701 C C . MET A 1 92 ? 25.665 -4.009 -10.724 1.00 95.00 92 MET A C 1
ATOM 703 O O . MET A 1 92 ? 24.691 -4.749 -10.859 1.00 95.00 92 MET A O 1
ATOM 707 N N . LEU A 1 93 ? 26.472 -4.065 -9.664 1.00 96.12 93 LEU A N 1
ATOM 708 C CA . LEU A 1 93 ? 26.256 -4.932 -8.505 1.00 96.12 93 LEU A CA 1
ATOM 709 C C . LEU A 1 93 ? 26.757 -4.237 -7.238 1.00 96.12 93 LEU A C 1
ATOM 711 O O . LEU A 1 93 ? 27.929 -3.874 -7.159 1.00 96.12 93 LEU A O 1
ATOM 715 N N . ASN A 1 94 ? 25.899 -4.096 -6.223 1.00 93.88 94 ASN A N 1
ATOM 716 C CA . ASN A 1 94 ? 26.256 -3.484 -4.934 1.00 93.88 94 ASN A CA 1
ATOM 717 C C . ASN A 1 94 ? 26.980 -2.132 -5.103 1.00 93.88 94 ASN A C 1
ATOM 719 O O . ASN A 1 94 ? 28.069 -1.939 -4.565 1.00 93.88 94 ASN A O 1
ATOM 723 N N . GLU A 1 95 ? 26.411 -1.244 -5.929 1.00 90.19 95 GLU A N 1
ATOM 724 C CA . GLU A 1 95 ? 26.948 0.088 -6.277 1.00 90.19 95 GLU A CA 1
ATOM 725 C C . GLU A 1 95 ? 28.281 0.092 -7.055 1.00 90.19 95 GLU A C 1
ATOM 727 O O . GLU A 1 95 ? 28.771 1.151 -7.452 1.00 90.19 95 GLU A O 1
ATOM 732 N N . LYS A 1 96 ? 28.862 -1.079 -7.342 1.00 90.56 96 LYS A N 1
ATOM 733 C CA . LYS A 1 96 ? 30.040 -1.212 -8.204 1.00 90.56 96 LYS A CA 1
ATOM 734 C C . LYS A 1 96 ? 29.612 -1.294 -9.660 1.00 90.56 96 LYS A C 1
ATOM 736 O O . LYS A 1 96 ? 28.671 -2.012 -9.990 1.00 90.56 96 LYS A O 1
ATOM 741 N N . ASN A 1 97 ? 30.339 -0.582 -10.516 1.00 93.69 97 ASN A N 1
ATOM 742 C CA . ASN A 1 97 ? 30.026 -0.436 -11.931 1.00 93.69 97 ASN A CA 1
ATOM 743 C C . ASN A 1 97 ? 31.151 -0.979 -12.806 1.00 93.69 97 ASN A C 1
ATOM 745 O O . ASN A 1 97 ? 32.325 -0.698 -12.555 1.00 93.69 97 ASN A O 1
ATOM 749 N N . ILE A 1 98 ? 30.773 -1.693 -13.861 1.00 94.56 98 ILE A N 1
ATOM 750 C CA . ILE A 1 98 ? 31.659 -2.109 -14.948 1.00 94.56 98 ILE A CA 1
ATOM 751 C C . ILE A 1 98 ? 31.037 -1.621 -16.246 1.00 94.56 98 ILE A C 1
ATOM 753 O O . ILE A 1 98 ? 29.877 -1.910 -16.519 1.00 94.56 98 ILE A O 1
ATOM 757 N N . PHE A 1 99 ? 31.805 -0.890 -17.046 1.00 95.00 99 PHE A N 1
ATOM 758 C CA . PHE A 1 99 ? 31.372 -0.425 -18.357 1.00 95.00 99 PHE A CA 1
ATOM 759 C C . PHE A 1 99 ? 32.093 -1.208 -19.445 1.00 95.00 99 PHE A C 1
ATOM 761 O O . PHE A 1 99 ? 33.299 -1.439 -19.356 1.00 95.00 99 PHE A O 1
ATOM 768 N N . THR A 1 100 ? 31.368 -1.591 -20.489 1.00 95.75 100 THR A N 1
ATOM 769 C CA . THR A 1 100 ? 31.975 -2.200 -21.671 1.00 95.75 100 THR A CA 1
ATOM 770 C C . THR A 1 100 ? 32.691 -1.143 -22.504 1.00 95.75 100 THR A C 1
ATOM 772 O O . THR A 1 100 ? 32.381 0.050 -22.441 1.00 95.75 100 THR A O 1
ATOM 775 N N . PHE A 1 101 ? 33.628 -1.565 -23.352 1.0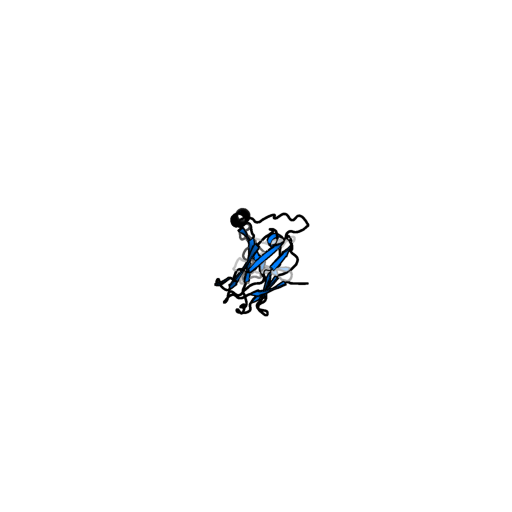0 95.19 101 PHE A N 1
ATOM 776 C CA . PHE A 1 101 ? 34.096 -0.693 -24.428 1.00 95.19 101 PHE A CA 1
ATOM 777 C C . PHE A 1 101 ? 32.956 -0.404 -25.413 1.00 95.19 101 PHE A C 1
ATOM 779 O O . PHE A 1 101 ? 32.037 -1.211 -25.575 1.00 95.19 101 PHE A O 1
ATOM 786 N N . ASN A 1 102 ? 33.054 0.737 -26.091 1.00 94.31 102 ASN A N 1
ATOM 787 C CA . ASN A 1 102 ? 32.104 1.165 -27.112 1.00 94.31 102 ASN A CA 1
ATOM 788 C C . ASN A 1 102 ? 32.012 0.133 -28.243 1.00 94.31 102 ASN A C 1
ATOM 790 O O . ASN A 1 102 ? 33.034 -0.275 -28.803 1.00 94.31 102 ASN A O 1
ATOM 794 N N . HIS A 1 103 ? 30.791 -0.269 -28.579 1.00 94.62 103 HIS A N 1
ATOM 795 C CA . HIS A 1 103 ? 30.481 -1.151 -29.693 1.00 94.62 103 HIS A CA 1
ATOM 796 C C . HIS A 1 103 ? 29.823 -0.337 -30.819 1.00 94.62 103 HIS A C 1
ATOM 798 O O . HIS A 1 103 ? 28.828 0.346 -30.559 1.00 94.62 103 HIS A O 1
ATOM 804 N N . PRO A 1 104 ? 30.372 -0.356 -32.044 1.00 94.44 104 PRO A N 1
ATOM 805 C CA . PRO A 1 104 ? 29.823 0.417 -33.151 1.00 94.44 104 PRO A CA 1
ATOM 806 C C . PRO A 1 104 ? 28.510 -0.185 -33.670 1.00 94.44 104 PRO A C 1
ATOM 808 O O . PRO A 1 104 ? 28.383 -1.404 -33.819 1.00 94.44 104 PRO A O 1
ATOM 811 N N . LEU A 1 105 ? 27.544 0.685 -33.956 1.00 94.44 105 LEU A N 1
ATOM 812 C CA . LEU A 1 105 ? 26.257 0.362 -34.566 1.00 94.44 105 LEU A CA 1
ATOM 813 C C . LEU A 1 105 ? 26.081 1.250 -35.806 1.00 94.44 105 LEU A C 1
ATOM 815 O O . LEU A 1 105 ? 25.983 2.468 -35.682 1.00 94.44 105 LEU A O 1
ATOM 819 N N . THR A 1 106 ? 26.004 0.650 -36.990 1.00 95.19 106 THR A N 1
ATOM 820 C CA . THR A 1 106 ? 25.847 1.359 -38.266 1.00 95.19 106 THR A CA 1
ATOM 821 C C . THR A 1 106 ? 24.402 1.244 -38.741 1.00 95.19 106 THR A C 1
ATOM 823 O O . THR A 1 106 ? 23.912 0.152 -39.042 1.00 95.19 106 THR A O 1
ATOM 826 N N . ILE A 1 107 ? 23.702 2.378 -38.827 1.00 94.81 107 ILE A N 1
ATOM 827 C CA . ILE A 1 107 ? 22.300 2.432 -39.244 1.00 94.81 107 ILE A CA 1
ATOM 828 C C . ILE A 1 107 ? 22.220 2.941 -40.680 1.00 94.81 107 ILE A C 1
ATOM 830 O O . ILE A 1 107 ? 22.526 4.099 -40.971 1.00 94.81 107 ILE A O 1
ATOM 834 N N . SER A 1 108 ? 21.742 2.083 -41.575 1.00 91.56 108 SER A N 1
ATOM 835 C CA . SER A 1 108 ? 21.448 2.420 -42.967 1.00 91.56 108 SER A CA 1
ATOM 836 C C . SER A 1 108 ? 20.031 2.979 -43.127 1.00 91.56 108 SER A C 1
ATOM 838 O O . SER A 1 108 ? 19.124 2.688 -42.347 1.00 91.56 108 SER A O 1
ATOM 840 N N . LYS A 1 109 ? 19.819 3.811 -44.150 1.00 86.38 109 LYS A N 1
ATOM 841 C CA . LYS A 1 109 ? 18.525 4.457 -44.406 1.00 86.38 109 LYS A CA 1
ATOM 842 C C . LYS A 1 109 ? 17.452 3.436 -44.797 1.00 86.38 109 LYS A C 1
ATOM 844 O O . LYS A 1 109 ? 17.673 2.616 -45.684 1.00 86.38 109 LYS A O 1
ATOM 849 N N . SER A 1 110 ? 16.267 3.549 -44.198 1.00 80.38 110 SER A N 1
ATOM 850 C CA . SER A 1 110 ? 15.098 2.770 -44.617 1.00 80.38 110 SER A CA 1
ATOM 851 C C . SER A 1 110 ? 14.473 3.337 -45.894 1.00 80.38 110 SER A C 1
ATOM 853 O O . SER A 1 110 ? 14.451 4.550 -46.116 1.00 80.38 110 SER A O 1
ATOM 855 N N . ALA A 1 111 ? 13.921 2.458 -46.734 1.00 68.25 111 ALA A N 1
ATOM 856 C CA . ALA A 1 111 ? 13.096 2.858 -47.876 1.00 68.25 111 ALA A CA 1
ATOM 857 C C . ALA A 1 111 ? 11.712 3.394 -47.448 1.00 68.25 111 ALA A C 1
ATOM 859 O O . ALA A 1 111 ? 11.020 4.018 -48.252 1.00 68.25 111 ALA A O 1
ATOM 860 N N . ILE A 1 112 ? 11.317 3.164 -46.190 1.00 62.53 112 ILE A N 1
ATOM 861 C CA . ILE A 1 112 ? 10.076 3.649 -45.578 1.00 62.53 112 ILE A CA 1
ATOM 862 C C . ILE A 1 112 ? 10.429 4.825 -44.652 1.00 62.53 112 ILE A C 1
ATOM 864 O O . ILE A 1 112 ? 11.388 4.710 -43.886 1.00 62.53 112 ILE A O 1
ATOM 868 N N . PRO A 1 113 ? 9.697 5.956 -44.690 1.00 54.03 113 PRO A N 1
ATOM 869 C CA . PRO A 1 113 ? 9.969 7.085 -43.806 1.00 54.03 113 PRO A CA 1
ATOM 870 C C . PRO A 1 113 ? 9.763 6.693 -42.336 1.00 54.03 113 PRO A C 1
ATOM 872 O O . PRO A 1 113 ? 8.693 6.224 -41.955 1.00 54.03 113 PRO A O 1
ATOM 875 N N . VAL A 1 114 ? 10.787 6.919 -41.513 1.00 55.81 114 VAL A N 1
ATOM 876 C CA . VAL A 1 114 ? 10.749 6.751 -40.055 1.00 55.81 114 VAL A CA 1
ATOM 877 C C . VAL A 1 114 ? 11.045 8.112 -39.435 1.00 55.81 114 VAL A C 1
ATOM 879 O O . VAL A 1 114 ? 12.068 8.719 -39.757 1.00 55.81 114 VAL A O 1
ATOM 882 N N . ASN A 1 115 ? 10.151 8.611 -38.578 1.00 55.12 115 ASN A N 1
ATOM 883 C CA . ASN A 1 115 ? 10.401 9.840 -37.831 1.00 55.12 115 ASN A CA 1
ATOM 884 C C . ASN A 1 115 ? 11.203 9.511 -36.564 1.00 55.12 115 ASN A C 1
ATOM 886 O O . ASN A 1 115 ? 10.839 8.605 -35.814 1.00 55.12 115 ASN A O 1
ATOM 890 N N . SER A 1 116 ? 12.293 10.240 -36.324 1.00 54.72 116 SER A N 1
ATOM 891 C CA . SER A 1 116 ? 13.035 10.164 -35.062 1.00 54.72 116 SER A CA 1
ATOM 892 C C . SER A 1 116 ? 12.308 11.022 -34.028 1.00 54.72 116 SER A C 1
ATOM 894 O O . SER A 1 116 ? 12.672 12.170 -33.781 1.00 54.72 116 SER A O 1
ATOM 896 N N . GLU A 1 117 ? 11.218 10.496 -33.473 1.00 54.53 117 GLU A N 1
ATOM 897 C CA . GLU A 1 117 ? 10.479 11.156 -32.392 1.00 54.53 117 GLU A CA 1
ATOM 898 C C . GLU A 1 117 ? 11.091 10.750 -31.054 1.00 54.53 117 GLU A C 1
ATOM 900 O O . GLU A 1 117 ? 11.023 9.592 -30.678 1.00 54.53 117 GLU A O 1
ATOM 905 N N . ASN A 1 118 ? 11.689 11.704 -30.341 1.00 46.81 118 ASN A N 1
ATOM 906 C CA . ASN A 1 118 ? 12.261 11.564 -28.995 1.00 46.81 118 ASN A CA 1
ATOM 907 C C . ASN A 1 118 ? 13.659 10.931 -28.939 1.00 46.81 118 ASN A C 1
ATOM 909 O O . ASN A 1 118 ? 13.896 9.861 -28.386 1.00 46.81 118 ASN A O 1
ATOM 913 N N . GLY A 1 119 ? 14.654 11.699 -29.376 1.00 40.44 119 GLY A N 1
ATOM 914 C CA . GLY A 1 119 ? 15.821 11.853 -28.514 1.00 40.44 119 GLY A CA 1
ATOM 915 C C . GLY A 1 119 ? 15.572 13.074 -27.635 1.00 40.44 119 GLY A C 1
ATOM 916 O O . GLY A 1 119 ? 15.869 14.200 -28.045 1.00 40.44 119 GLY A O 1
ATOM 917 N N . SER A 1 120 ? 14.917 12.844 -26.504 1.00 43.84 120 SER A N 1
ATOM 918 C CA . SER A 1 120 ? 14.729 13.864 -25.485 1.00 43.84 120 SER A CA 1
ATOM 919 C C . SER A 1 120 ? 16.026 13.953 -24.699 1.00 43.84 120 SER A C 1
ATOM 921 O O . SER A 1 120 ? 16.590 12.939 -24.286 1.00 43.84 120 SER A O 1
ATOM 923 N N . SER A 1 121 ? 16.577 15.162 -24.644 1.00 49.62 121 SER A N 1
ATOM 924 C CA . SER A 1 121 ? 17.851 15.436 -23.988 1.00 49.62 121 SER A CA 1
ATOM 925 C C . SER A 1 121 ? 17.771 14.909 -22.559 1.00 49.62 121 SER A C 1
ATOM 927 O O . SER A 1 121 ? 16.706 14.944 -21.964 1.00 49.62 121 SER A O 1
ATOM 929 N N . PHE A 1 122 ? 18.882 14.492 -21.968 1.00 44.00 122 PHE A N 1
ATOM 930 C CA . PHE A 1 122 ? 18.999 14.182 -20.536 1.00 44.00 122 PHE A CA 1
ATOM 931 C C . PHE A 1 122 ? 18.230 15.161 -19.603 1.00 44.00 122 PHE A C 1
ATOM 933 O O . PHE A 1 122 ? 17.779 14.784 -18.528 1.00 44.00 122 PHE A O 1
ATOM 940 N N . ILE A 1 123 ? 18.027 16.407 -20.048 1.00 46.22 123 ILE A N 1
ATOM 941 C CA . ILE A 1 123 ? 17.187 17.437 -19.424 1.00 46.22 123 ILE A CA 1
ATOM 942 C C . ILE A 1 123 ? 15.680 17.122 -19.443 1.00 46.22 123 ILE A C 1
ATOM 944 O O . ILE A 1 123 ? 15.038 17.342 -18.430 1.00 46.22 123 ILE A O 1
ATOM 948 N N . ASP A 1 124 ? 15.116 16.590 -20.524 1.00 53.75 124 ASP A N 1
ATOM 949 C CA . ASP A 1 124 ? 13.688 16.262 -20.641 1.00 53.75 124 ASP A CA 1
ATOM 950 C C . ASP A 1 124 ? 13.318 15.056 -19.768 1.00 53.75 124 ASP A C 1
ATOM 952 O O . ASP A 1 124 ? 12.291 15.076 -19.108 1.00 53.75 124 ASP A O 1
ATOM 956 N N . GLU A 1 125 ? 14.187 14.041 -19.680 1.00 50.31 125 GLU A N 1
ATOM 957 C CA . GLU A 1 125 ? 14.007 12.923 -18.739 1.00 50.31 125 GLU A CA 1
ATOM 958 C C . GLU A 1 125 ? 14.141 13.402 -17.283 1.00 50.31 125 GLU A C 1
ATOM 960 O O . GLU A 1 125 ? 13.445 12.919 -16.390 1.00 50.31 125 GLU A O 1
ATOM 965 N N . CYS A 1 126 ? 15.013 14.384 -17.022 1.00 48.41 126 CYS A N 1
ATOM 966 C CA . CYS A 1 126 ? 15.068 15.045 -15.720 1.00 48.41 126 CYS A CA 1
ATOM 967 C C . CYS A 1 126 ? 13.810 15.880 -15.447 1.00 48.41 126 CYS A C 1
ATOM 969 O O . CYS A 1 126 ? 13.341 15.868 -14.314 1.00 48.41 126 CYS A O 1
ATOM 971 N N . ILE A 1 127 ? 13.257 16.574 -16.446 1.00 60.19 127 ILE A N 1
ATOM 972 C CA . ILE A 1 127 ? 12.001 17.326 -16.329 1.00 60.19 127 ILE A CA 1
ATOM 973 C C . ILE A 1 127 ? 10.847 16.362 -16.074 1.00 60.19 127 ILE A C 1
ATOM 975 O O . ILE A 1 127 ? 10.121 16.574 -15.119 1.00 60.19 127 ILE A O 1
ATOM 979 N N . GLU A 1 128 ? 10.738 15.260 -16.813 1.00 60.88 128 GLU A N 1
ATOM 980 C CA . GLU A 1 128 ? 9.704 14.243 -16.608 1.00 60.88 128 GLU A CA 1
ATOM 981 C C . GLU A 1 128 ? 9.839 13.595 -15.223 1.00 60.88 128 GLU A C 1
ATOM 983 O O . GLU A 1 128 ? 8.860 13.485 -14.492 1.00 60.88 128 GLU A O 1
ATOM 988 N N . LYS A 1 129 ? 11.057 13.256 -14.779 1.00 64.62 129 LYS A N 1
ATOM 989 C CA . LYS A 1 129 ? 11.288 12.759 -13.410 1.00 64.62 129 LYS A CA 1
ATOM 990 C C . LYS A 1 129 ? 10.964 13.803 -12.342 1.00 64.62 129 LYS A C 1
ATOM 992 O O . LYS A 1 129 ? 10.463 13.428 -11.284 1.00 64.62 129 LYS A O 1
ATOM 997 N N . LEU A 1 130 ? 11.240 15.085 -12.586 1.00 66.25 130 LEU A N 1
ATOM 998 C CA . LEU A 1 130 ? 10.884 16.180 -11.681 1.00 66.25 130 LEU A CA 1
ATOM 999 C C . LEU A 1 130 ? 9.375 16.431 -11.667 1.00 66.25 130 LEU A C 1
ATOM 1001 O O . LEU A 1 130 ? 8.819 16.620 -10.595 1.00 66.25 130 LEU A O 1
ATOM 1005 N N . GLU A 1 131 ? 8.697 16.375 -12.809 1.00 70.50 131 GLU A N 1
ATOM 1006 C CA . GLU A 1 131 ? 7.242 16.479 -12.927 1.00 70.50 131 GLU A CA 1
ATOM 1007 C C . GLU A 1 131 ? 6.560 15.288 -12.258 1.00 70.50 131 GLU A C 1
ATOM 1009 O O . GLU A 1 131 ? 5.631 15.482 -11.483 1.00 70.50 131 GLU A O 1
ATOM 1014 N N . MET A 1 132 ? 7.072 14.069 -12.444 1.00 69.94 132 MET A N 1
ATOM 1015 C CA . MET A 1 132 ? 6.616 12.880 -11.722 1.00 69.94 132 MET A CA 1
ATOM 1016 C C . MET A 1 132 ? 6.884 12.985 -10.217 1.00 69.94 132 MET A C 1
ATOM 1018 O O . MET A 1 132 ? 6.053 12.552 -9.422 1.00 69.94 132 MET A O 1
ATOM 1022 N N . ALA A 1 133 ? 8.020 13.553 -9.799 1.00 68.31 133 ALA A N 1
ATOM 1023 C CA . ALA A 1 133 ? 8.319 13.781 -8.387 1.00 68.31 133 ALA A CA 1
ATOM 1024 C C . ALA A 1 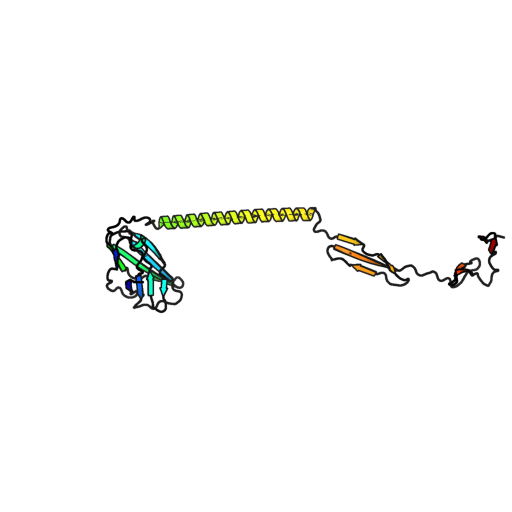133 ? 7.400 14.851 -7.777 1.00 68.31 133 ALA A C 1
ATOM 1026 O O . ALA A 1 133 ? 6.914 14.658 -6.663 1.00 68.31 133 ALA A O 1
ATOM 1027 N N . THR A 1 134 ? 7.114 15.927 -8.513 1.00 73.56 134 THR A N 1
ATOM 1028 C CA . THR A 1 134 ? 6.159 16.975 -8.133 1.00 73.56 134 THR A CA 1
ATOM 1029 C C . THR A 1 134 ? 4.745 16.413 -8.061 1.00 73.56 134 THR A C 1
ATOM 1031 O O . THR A 1 134 ? 4.109 16.551 -7.025 1.00 73.56 134 THR A O 1
ATOM 1034 N N . ALA A 1 135 ? 4.289 15.679 -9.078 1.00 73.62 135 ALA A N 1
ATOM 1035 C CA . ALA A 1 135 ? 2.981 15.028 -9.091 1.00 73.62 135 ALA A CA 1
ATOM 1036 C C . ALA A 1 135 ? 2.847 14.020 -7.943 1.00 73.62 135 ALA A C 1
ATOM 1038 O O . ALA A 1 135 ? 1.836 14.003 -7.247 1.00 73.62 135 ALA A O 1
ATOM 1039 N N . LYS A 1 136 ? 3.897 13.230 -7.672 1.00 73.44 136 LYS A N 1
ATOM 1040 C CA . LYS A 1 136 ? 3.924 12.306 -6.532 1.00 73.44 136 LYS A CA 1
ATOM 1041 C C . LYS A 1 136 ? 3.858 13.051 -5.195 1.00 73.44 136 LYS A C 1
ATOM 1043 O O . LYS A 1 136 ? 3.160 12.599 -4.287 1.00 73.44 136 LYS A O 1
ATOM 1048 N N . ALA A 1 137 ? 4.551 14.184 -5.069 1.00 73.25 137 ALA A N 1
ATOM 1049 C CA . ALA A 1 137 ? 4.493 15.045 -3.890 1.00 73.25 137 ALA A CA 1
ATOM 1050 C C . ALA A 1 137 ? 3.117 15.715 -3.722 1.00 73.25 137 ALA A C 1
ATOM 1052 O O . ALA A 1 137 ? 2.637 15.830 -2.594 1.00 73.25 137 ALA A O 1
ATOM 1053 N N . GLU A 1 138 ? 2.457 16.098 -4.815 1.00 75.38 138 GLU A N 1
ATOM 1054 C CA . GLU A 1 138 ? 1.087 16.618 -4.821 1.00 75.38 138 GLU A CA 1
ATOM 1055 C C . GLU A 1 138 ? 0.092 15.547 -4.366 1.00 75.38 138 GLU A C 1
ATOM 1057 O O . GLU A 1 138 ? -0.634 15.785 -3.402 1.00 75.38 138 GLU A O 1
ATOM 1062 N N . THR A 1 139 ? 0.143 14.331 -4.926 1.00 76.25 139 THR A N 1
ATOM 1063 C CA . THR A 1 139 ? -0.695 13.213 -4.451 1.00 76.25 139 THR A CA 1
ATOM 1064 C C . THR A 1 139 ? -0.437 12.873 -2.987 1.00 76.25 139 THR A C 1
ATOM 1066 O O . THR A 1 139 ? -1.388 12.710 -2.233 1.00 76.25 139 THR A O 1
ATOM 1069 N N . ALA A 1 140 ? 0.823 12.848 -2.537 1.00 74.56 140 ALA A N 1
ATOM 1070 C CA . ALA A 1 140 ? 1.137 12.616 -1.125 1.00 74.56 140 ALA A CA 1
ATOM 1071 C C . ALA A 1 140 ? 0.598 13.740 -0.218 1.00 74.56 140 ALA A C 1
ATOM 1073 O O . ALA A 1 140 ? 0.229 13.506 0.935 1.00 74.56 140 ALA A O 1
ATOM 1074 N N . THR A 1 141 ? 0.534 14.970 -0.732 1.00 77.44 141 THR A N 1
ATOM 1075 C CA . THR A 1 141 ? -0.045 16.112 -0.019 1.00 77.44 141 THR A CA 1
ATOM 1076 C C . THR A 1 141 ? -1.568 16.011 0.045 1.00 77.44 141 THR A C 1
ATOM 1078 O O . THR A 1 141 ? -2.147 16.328 1.083 1.00 77.44 141 THR A O 1
ATOM 1081 N N . ASP A 1 142 ? -2.223 15.550 -1.016 1.00 78.94 142 ASP A N 1
ATOM 1082 C CA . ASP A 1 142 ? -3.676 15.381 -1.046 1.00 78.94 142 ASP A CA 1
ATOM 1083 C C . ASP A 1 142 ? -4.134 14.182 -0.208 1.00 78.94 142 ASP A C 1
ATOM 1085 O O . ASP A 1 142 ? -5.035 14.343 0.613 1.00 78.94 142 ASP A O 1
ATOM 1089 N N . GLU A 1 143 ? -3.428 13.049 -0.261 1.00 78.69 143 GLU A N 1
ATOM 1090 C CA . GLU A 1 143 ? -3.626 11.927 0.671 1.00 78.69 143 GLU A CA 1
ATOM 1091 C C . GLU A 1 143 ? -3.446 12.381 2.132 1.00 78.69 143 GLU A C 1
ATOM 1093 O O . GLU A 1 143 ? -4.218 12.005 3.016 1.00 78.69 143 GLU A O 1
ATOM 1098 N N . SER A 1 144 ? -2.466 13.255 2.398 1.00 76.38 144 SER A N 1
ATOM 1099 C CA . SER A 1 144 ? -2.253 13.848 3.724 1.00 76.38 144 SER A CA 1
ATOM 1100 C C . SER A 1 144 ? -3.395 14.784 4.145 1.00 76.38 144 SER A C 1
ATOM 1102 O O . SER A 1 144 ? -3.820 14.764 5.307 1.00 76.38 144 SER A O 1
ATOM 1104 N N . LYS A 1 145 ? -3.955 15.576 3.219 1.00 80.81 145 LYS A N 1
ATOM 1105 C CA . LYS A 1 145 ? -5.139 16.413 3.483 1.00 80.81 145 LYS A CA 1
ATOM 1106 C C . LYS A 1 145 ? -6.372 15.560 3.758 1.00 80.81 145 LYS A C 1
ATOM 1108 O O . LYS A 1 145 ? -7.075 15.844 4.724 1.00 80.81 145 LYS A O 1
ATOM 1113 N N . GLU A 1 146 ? -6.614 14.514 2.974 1.00 80.94 146 GLU A N 1
ATOM 1114 C CA . GLU A 1 146 ? -7.729 13.583 3.179 1.00 80.94 146 GLU A CA 1
ATOM 1115 C C . GLU A 1 146 ? -7.607 12.849 4.519 1.00 80.94 146 GLU A C 1
ATOM 1117 O O . GLU A 1 146 ? -8.570 12.802 5.289 1.00 80.94 146 GLU A O 1
ATOM 1122 N N . ALA A 1 147 ? -6.409 12.366 4.864 1.00 78.38 147 ALA A N 1
ATOM 1123 C CA . ALA A 1 147 ? -6.132 11.760 6.166 1.00 78.38 147 ALA A CA 1
ATOM 1124 C C . ALA A 1 147 ? -6.333 12.756 7.321 1.00 78.38 147 ALA A C 1
ATOM 1126 O O . ALA A 1 147 ? -6.886 12.401 8.369 1.00 78.38 147 ALA A O 1
ATOM 1127 N N . THR A 1 148 ? -5.933 14.016 7.131 1.00 80.00 148 THR A N 1
ATOM 1128 C CA . THR A 1 148 ? -6.140 15.091 8.112 1.00 80.00 148 THR A CA 1
ATOM 1129 C C . THR A 1 148 ? -7.625 15.411 8.282 1.00 80.00 148 THR A C 1
ATOM 1131 O O . THR A 1 148 ? -8.096 15.550 9.411 1.00 80.00 148 THR A O 1
ATOM 1134 N N . GLU A 1 149 ? -8.388 15.496 7.194 1.00 83.75 149 GLU A N 1
ATOM 1135 C CA . GLU A 1 149 ? -9.819 15.807 7.229 1.00 83.75 149 GLU A CA 1
ATOM 1136 C C . GLU A 1 149 ? -10.630 14.645 7.820 1.00 83.75 149 GLU A C 1
ATOM 1138 O O . GLU A 1 149 ? -11.488 14.860 8.680 1.00 83.75 149 GLU A O 1
ATOM 1143 N N . SER A 1 150 ? -10.281 13.402 7.471 1.00 82.56 150 SER A N 1
ATOM 1144 C CA . SER A 1 150 ? -10.822 12.205 8.118 1.00 82.56 150 SER A CA 1
ATOM 1145 C C . SER A 1 150 ? -10.501 12.191 9.615 1.00 82.56 150 SER A C 1
ATOM 1147 O O . SER A 1 150 ? -11.372 11.882 10.423 1.00 82.56 150 SER A O 1
ATOM 1149 N N . SER A 1 151 ? -9.284 12.575 10.015 1.00 78.88 151 SER A N 1
ATOM 1150 C CA . SER A 1 151 ? -8.897 12.651 11.432 1.00 78.88 151 SER A CA 1
ATOM 1151 C C . SER A 1 151 ? -9.675 13.728 12.194 1.00 78.88 151 SER A C 1
ATOM 1153 O O . SER A 1 151 ? -10.122 13.487 13.321 1.00 78.88 151 SER A O 1
ATOM 1155 N N . LYS A 1 152 ? -9.896 14.903 11.586 1.00 86.56 152 LYS A N 1
ATOM 1156 C CA . LYS A 1 152 ? -10.756 15.953 12.158 1.00 86.56 152 LYS A CA 1
ATOM 1157 C C . LYS A 1 152 ? -12.193 15.465 12.313 1.00 86.56 152 LYS A C 1
ATOM 1159 O O . LYS A 1 152 ? -12.765 15.637 13.386 1.00 86.56 152 LYS A O 1
ATOM 1164 N N . LYS A 1 153 ? -12.751 14.812 11.288 1.00 88.00 153 LYS A N 1
ATOM 1165 C CA . LYS A 1 153 ? -14.106 14.250 11.326 1.00 88.00 153 LYS A CA 1
ATOM 1166 C C . LYS A 1 153 ? -14.260 13.244 12.467 1.00 88.00 153 LYS A C 1
ATOM 1168 O O . LYS A 1 153 ? -15.160 13.401 13.285 1.00 88.00 153 LYS A O 1
ATOM 1173 N N . THR A 1 154 ? -13.342 12.284 12.590 1.00 85.69 154 THR A N 1
ATOM 1174 C CA . THR A 1 154 ? -13.355 11.309 13.693 1.00 85.69 154 THR A CA 1
ATOM 1175 C C . THR A 1 154 ? -13.241 11.998 15.057 1.00 85.69 154 THR A C 1
ATOM 1177 O O . THR A 1 154 ? -13.901 11.600 16.014 1.00 85.69 154 THR A O 1
ATOM 1180 N N . THR A 1 155 ? -12.434 13.059 15.165 1.00 84.88 155 THR A N 1
ATOM 1181 C CA . THR A 1 155 ? -12.298 13.836 16.408 1.00 84.88 155 THR A CA 1
ATOM 1182 C C . THR A 1 155 ? -13.601 14.539 16.788 1.00 84.88 155 THR A C 1
ATOM 1184 O O . THR A 1 155 ? -13.993 14.503 17.954 1.00 84.88 155 THR A O 1
ATOM 1187 N N . GLU A 1 156 ? -14.295 15.152 15.828 1.00 88.69 156 GLU A N 1
ATOM 1188 C CA . GLU A 1 156 ? -15.589 15.794 16.079 1.00 88.69 156 GLU A CA 1
ATOM 1189 C C . GLU A 1 156 ? -16.687 14.774 16.410 1.00 88.69 156 GLU A C 1
ATOM 1191 O O . GLU A 1 156 ? -17.449 14.988 17.354 1.00 88.69 156 GLU A O 1
ATOM 1196 N N . GLU A 1 157 ? -16.714 13.621 15.737 1.00 88.75 157 GLU A N 1
ATOM 1197 C CA . GLU A 1 157 ? -17.610 12.514 16.095 1.00 88.75 157 GLU A CA 1
ATOM 1198 C C . GLU A 1 157 ? -17.353 12.021 17.527 1.00 88.75 157 GLU A C 1
ATOM 1200 O O . GLU A 1 157 ? -18.292 11.830 18.301 1.00 88.75 157 GLU A O 1
ATOM 1205 N N . MET A 1 158 ? -16.087 11.865 17.929 1.00 85.25 158 MET A N 1
ATOM 1206 C CA . MET A 1 158 ? -15.738 11.488 19.303 1.00 85.25 158 MET A CA 1
ATOM 1207 C C . MET A 1 158 ? -16.166 12.550 20.326 1.00 85.25 158 MET A C 1
ATOM 1209 O O . MET A 1 158 ? -16.696 12.193 21.380 1.00 85.25 158 MET A O 1
ATOM 1213 N N . LYS A 1 159 ? -15.990 13.844 20.027 1.00 86.38 159 LYS A N 1
ATOM 1214 C CA . LYS A 1 159 ? -16.470 14.933 20.897 1.00 86.38 159 LYS A CA 1
ATOM 1215 C C . LYS A 1 159 ? -17.988 14.901 21.054 1.00 86.38 159 LYS A C 1
ATOM 1217 O O . LYS A 1 159 ? -18.470 15.033 22.177 1.00 86.38 159 LYS A O 1
ATOM 1222 N N . GLN A 1 160 ? -18.729 14.693 19.966 1.00 88.75 160 GLN A N 1
ATOM 1223 C CA . GLN A 1 160 ? -20.189 14.587 20.009 1.00 88.75 160 GLN A CA 1
ATOM 1224 C C . GLN A 1 160 ? -20.641 13.389 20.844 1.00 88.75 160 GLN A C 1
ATOM 1226 O O . GLN A 1 160 ? -21.470 13.549 21.735 1.00 88.75 160 GLN A O 1
ATOM 1231 N N . LYS A 1 161 ? -20.046 12.209 20.638 1.00 84.69 161 LYS A N 1
ATOM 1232 C CA . LYS A 1 161 ? -20.348 11.014 21.444 1.00 84.69 161 LYS A CA 1
ATOM 1233 C C . LYS A 1 161 ? -20.052 11.218 22.930 1.00 84.69 161 LYS A C 1
ATOM 1235 O O . LYS A 1 161 ? -20.806 10.752 23.781 1.00 84.69 161 LYS A O 1
ATOM 1240 N N . ALA A 1 162 ? -18.989 11.954 23.254 1.00 82.19 162 ALA A N 1
ATOM 1241 C CA . ALA A 1 162 ? -18.674 12.317 24.632 1.00 82.19 162 ALA A CA 1
ATOM 1242 C C . ALA A 1 162 ? -19.695 13.284 25.238 1.00 82.19 162 ALA A C 1
ATOM 1244 O O . ALA A 1 162 ? -20.133 13.064 26.365 1.00 82.19 162 ALA A O 1
ATOM 1245 N N . GLN A 1 163 ? -20.115 14.309 24.494 1.00 85.56 163 GLN A N 1
ATOM 1246 C CA . GLN A 1 163 ? -21.153 15.248 24.935 1.00 85.56 163 GLN A CA 1
ATOM 1247 C C . GLN A 1 163 ? -22.520 14.571 25.094 1.00 85.56 163 GLN A C 1
ATOM 1249 O O . GLN A 1 163 ? -23.242 14.873 26.040 1.00 85.56 163 GLN A O 1
ATOM 1254 N N . ASN A 1 164 ? -22.838 13.611 24.224 1.00 82.62 164 ASN A N 1
ATOM 1255 C CA . ASN A 1 164 ? -24.058 12.807 24.290 1.00 82.62 164 ASN A CA 1
ATOM 1256 C C . ASN A 1 164 ? -24.013 11.726 25.383 1.00 82.62 164 ASN A C 1
ATOM 1258 O O . ASN A 1 164 ? -24.984 10.995 25.559 1.00 82.62 164 ASN A O 1
ATOM 1262 N N . GLY A 1 165 ? -22.901 11.598 26.114 1.00 74.81 165 GLY A N 1
ATOM 1263 C CA . GLY A 1 165 ? -22.778 10.641 27.209 1.00 74.81 165 GLY A CA 1
ATOM 1264 C C . GLY A 1 165 ? -22.644 9.181 26.767 1.00 74.81 165 GLY A C 1
ATOM 1265 O O . GLY A 1 165 ? -22.771 8.295 27.606 1.00 74.81 165 GLY A O 1
ATOM 1266 N N . GLU A 1 166 ? -22.319 8.888 25.503 1.00 79.50 166 GLU A N 1
ATOM 1267 C CA . GLU A 1 166 ? -22.155 7.504 25.008 1.00 79.50 166 GLU A CA 1
ATOM 1268 C C . GLU A 1 166 ? -20.956 6.768 25.646 1.00 79.50 166 GLU A C 1
ATOM 1270 O O . GLU A 1 166 ? -20.851 5.535 25.612 1.00 79.50 166 GLU A O 1
ATOM 1275 N N . PHE A 1 167 ? -20.039 7.520 26.260 1.00 78.31 167 PHE A N 1
ATOM 1276 C CA . PHE A 1 167 ? -18.935 6.984 27.063 1.00 78.31 167 PHE A CA 1
ATOM 1277 C C . PHE A 1 167 ? -19.226 6.962 28.569 1.00 78.31 167 PHE A C 1
ATOM 1279 O O . PHE A 1 167 ? -18.365 6.529 29.333 1.00 78.31 167 PHE A O 1
ATOM 1286 N N . SER A 1 168 ? -20.399 7.424 29.009 1.00 79.94 168 SER A N 1
ATOM 1287 C CA . SER A 1 168 ? -20.765 7.385 30.425 1.00 79.94 168 SER A CA 1
ATOM 1288 C C . SER A 1 168 ? -21.105 5.960 30.860 1.00 79.94 168 SER A C 1
ATOM 1290 O O . SER A 1 168 ? -21.629 5.166 30.078 1.00 79.94 168 SER A O 1
ATOM 1292 N N . ALA A 1 169 ? -20.743 5.625 32.098 1.00 84.00 169 ALA A N 1
ATOM 1293 C CA . ALA A 1 169 ? -21.176 4.386 32.722 1.00 84.00 169 ALA A CA 1
ATOM 1294 C C . ALA A 1 169 ? -22.605 4.564 33.241 1.00 84.00 169 ALA A C 1
ATOM 1296 O O . ALA A 1 169 ? -22.922 5.598 33.837 1.00 84.00 169 ALA A O 1
ATOM 1297 N N . THR A 1 170 ? -23.449 3.561 33.028 1.00 87.94 170 THR A N 1
ATOM 1298 C CA . THR A 1 170 ? -24.827 3.546 33.520 1.00 87.94 170 THR A CA 1
ATOM 1299 C C . THR A 1 170 ? -24.958 2.577 34.693 1.00 87.94 170 THR A C 1
ATOM 1301 O O . THR A 1 170 ? -24.226 1.589 34.796 1.00 87.94 170 THR A O 1
ATOM 1304 N N . VAL A 1 171 ? -25.862 2.897 35.621 1.00 92.00 171 VAL A N 1
ATOM 1305 C CA . VAL A 1 171 ? -26.206 2.039 36.759 1.00 92.00 171 VAL A CA 1
ATOM 1306 C C . VAL A 1 171 ? -27.719 1.947 36.839 1.00 92.00 171 VAL A C 1
ATOM 1308 O O . VAL A 1 171 ? -28.387 2.980 36.878 1.00 92.00 171 VAL A O 1
ATOM 1311 N N . ASP A 1 172 ? -28.236 0.725 36.904 1.00 95.50 172 ASP A N 1
ATOM 1312 C CA . ASP A 1 172 ? -29.665 0.460 37.053 1.00 95.50 172 ASP A CA 1
ATOM 1313 C C . ASP A 1 172 ? -29.941 -0.623 38.110 1.00 95.50 172 ASP A C 1
ATOM 1315 O O . ASP A 1 172 ? -29.062 -1.412 38.490 1.00 95.50 172 ASP A O 1
ATOM 1319 N N . ALA A 1 173 ? -31.177 -0.650 38.603 1.00 95.25 173 ALA A N 1
ATOM 1320 C CA . ALA A 1 173 ? -31.670 -1.693 39.489 1.00 95.25 173 ALA A CA 1
ATOM 1321 C C . ALA A 1 173 ? -32.250 -2.851 38.665 1.00 95.25 173 ALA A C 1
ATOM 1323 O O . ALA A 1 173 ? -33.126 -2.669 37.822 1.00 95.25 173 ALA A O 1
ATOM 1324 N N . GLY A 1 174 ? -31.756 -4.056 38.934 1.00 95.62 174 GLY A N 1
ATOM 1325 C CA . GLY A 1 174 ? -32.256 -5.295 38.358 1.00 95.62 174 GLY A CA 1
ATOM 1326 C C . GLY A 1 174 ? -33.405 -5.879 39.173 1.00 95.62 174 GLY A C 1
ATOM 1327 O O . GLY A 1 174 ? -34.273 -5.177 39.699 1.00 95.62 174 GLY A O 1
ATOM 1328 N N . ASN A 1 175 ? -33.414 -7.203 39.300 1.00 96.38 175 ASN A N 1
ATOM 1329 C CA . ASN A 1 175 ? -34.481 -7.872 40.029 1.00 96.38 175 ASN A CA 1
ATOM 1330 C C . ASN A 1 175 ? -34.344 -7.648 41.542 1.00 96.38 175 ASN A C 1
ATOM 1332 O O . ASN A 1 175 ? -33.247 -7.741 42.092 1.00 96.38 175 ASN A O 1
ATOM 1336 N N . THR A 1 176 ? -35.464 -7.417 42.228 1.00 97.25 176 THR A N 1
ATOM 1337 C CA . THR A 1 176 ? -35.507 -7.332 43.694 1.00 97.25 176 THR A CA 1
ATOM 1338 C C . THR A 1 176 ? -36.367 -8.459 44.245 1.00 97.25 176 THR A C 1
ATOM 1340 O O . THR A 1 176 ? -37.557 -8.542 43.949 1.00 97.25 176 THR A O 1
ATOM 1343 N N . ILE A 1 177 ? -35.766 -9.325 45.060 1.00 96.62 177 ILE A N 1
ATOM 1344 C CA . ILE A 1 177 ? -36.435 -10.479 45.669 1.00 96.62 177 ILE A CA 1
ATOM 1345 C C . ILE A 1 177 ? -36.405 -10.340 47.189 1.00 96.62 177 ILE A C 1
ATOM 1347 O O . ILE A 1 177 ? -35.376 -10.006 47.779 1.00 96.62 177 ILE A O 1
ATOM 1351 N N . THR A 1 178 ? -37.525 -10.638 47.843 1.00 97.00 178 THR A N 1
ATOM 1352 C CA . THR A 1 178 ? -37.560 -10.782 49.299 1.00 97.00 178 THR A CA 1
ATOM 1353 C C . THR A 1 178 ? -37.071 -12.173 49.702 1.00 97.00 178 THR A C 1
ATOM 1355 O O . THR A 1 178 ? -37.668 -13.174 49.316 1.00 97.00 178 THR A O 1
ATOM 1358 N N . GLY A 1 179 ? -35.979 -12.237 50.463 1.00 95.25 179 GLY A N 1
ATOM 1359 C CA . GLY A 1 179 ? -35.402 -13.481 50.977 1.00 95.25 179 GLY A CA 1
ATOM 1360 C C . GLY A 1 179 ? -36.024 -13.936 52.301 1.00 95.25 179 GLY A C 1
ATOM 1361 O O . GLY A 1 179 ? -36.751 -13.187 52.959 1.00 95.25 179 GLY A O 1
ATOM 1362 N N . GLU A 1 180 ? -35.695 -15.157 52.724 1.00 93.19 180 GLU A N 1
ATOM 1363 C CA . GLU A 1 180 ? -36.125 -15.695 54.019 1.00 93.19 180 GLU A CA 1
ATOM 1364 C C . GLU A 1 180 ? -35.501 -14.937 55.207 1.00 93.19 180 GLU A C 1
ATOM 1366 O O . GLU A 1 180 ? -34.395 -14.399 55.084 1.00 93.19 180 GLU A O 1
ATOM 1371 N N . PRO A 1 181 ? -36.165 -14.888 56.377 1.00 92.88 181 PRO A N 1
ATOM 1372 C CA . PRO A 1 181 ? -35.648 -14.172 57.529 1.00 92.88 181 PRO A CA 1
ATOM 1373 C C . PRO A 1 181 ? -34.338 -14.769 58.038 1.00 92.88 181 PRO A C 1
ATOM 1375 O O . PRO A 1 181 ? -34.144 -15.982 58.034 1.00 92.88 181 PRO A O 1
ATOM 1378 N N . GLY A 1 182 ? -33.437 -13.903 58.505 1.00 89.19 182 GLY A N 1
ATOM 1379 C CA . GLY A 1 182 ? -32.130 -14.310 59.032 1.00 89.19 182 GLY A CA 1
ATOM 1380 C C . GLY A 1 182 ? -31.104 -14.708 57.966 1.00 89.19 182 GLY A C 1
ATOM 1381 O O . GLY A 1 182 ? -29.968 -15.020 58.317 1.00 89.19 182 GLY A O 1
ATOM 1382 N N . THR A 1 183 ? -31.464 -14.674 56.678 1.00 94.25 183 THR A N 1
ATOM 1383 C CA . THR A 1 183 ? -30.498 -14.836 55.582 1.00 94.25 183 THR A CA 1
ATOM 1384 C C . THR A 1 183 ? -29.687 -13.553 55.367 1.00 94.25 183 THR A C 1
ATOM 1386 O O . THR A 1 183 ? -30.076 -12.475 55.814 1.00 94.25 183 THR A O 1
ATOM 1389 N N . THR A 1 184 ? -28.521 -13.648 54.725 1.00 95.44 184 THR A N 1
ATOM 1390 C CA . THR A 1 184 ? -27.695 -12.476 54.387 1.00 95.44 184 THR A CA 1
ATOM 1391 C C . THR A 1 184 ? -28.282 -11.744 53.181 1.00 95.44 184 THR A C 1
ATOM 1393 O O . THR A 1 184 ? -28.706 -12.381 52.220 1.00 95.44 184 THR A O 1
ATOM 1396 N N . ALA A 1 185 ? -28.278 -10.409 53.200 1.00 96.75 185 ALA A N 1
ATOM 1397 C CA . ALA A 1 185 ? -28.618 -9.624 52.017 1.00 96.75 185 ALA A CA 1
ATOM 1398 C C . ALA A 1 185 ? -27.565 -9.811 50.915 1.00 96.75 185 ALA A C 1
ATOM 1400 O O . ALA A 1 185 ? -26.366 -9.838 51.193 1.00 96.75 185 ALA A O 1
ATOM 1401 N N . ILE A 1 186 ? -28.010 -9.928 49.665 1.00 96.81 186 ILE A N 1
ATOM 1402 C CA . ILE A 1 186 ? -27.129 -10.173 48.517 1.00 96.81 186 ILE A CA 1
ATOM 1403 C C . ILE A 1 186 ? -27.328 -9.063 47.491 1.00 96.81 186 ILE A C 1
ATOM 1405 O O . ILE A 1 186 ? -28.461 -8.734 47.141 1.00 96.81 186 ILE A O 1
ATOM 1409 N N . VAL A 1 187 ? -26.214 -8.528 46.990 1.00 97.25 187 VAL A N 1
ATOM 1410 C CA . VAL A 1 187 ? -26.167 -7.654 45.814 1.00 97.25 187 VAL A CA 1
ATOM 1411 C C . VAL A 1 187 ? -25.306 -8.340 44.762 1.00 97.25 187 VAL A C 1
ATOM 1413 O O . VAL A 1 187 ? -24.170 -8.725 45.050 1.00 97.25 187 VAL A O 1
ATOM 1416 N N . ARG A 1 188 ? -25.832 -8.504 43.548 1.00 96.38 188 ARG A N 1
ATOM 1417 C CA . ARG A 1 188 ? -25.107 -9.122 42.431 1.00 96.38 188 ARG A CA 1
ATOM 1418 C C . ARG A 1 188 ? -25.204 -8.232 41.200 1.00 96.38 188 ARG A C 1
ATOM 1420 O O . ARG A 1 188 ? -26.305 -7.930 40.765 1.00 96.38 188 ARG A O 1
ATOM 1427 N N . ASN A 1 189 ? -24.068 -7.856 40.613 1.00 96.69 189 ASN A N 1
ATOM 1428 C CA . ASN A 1 189 ? -24.078 -7.223 39.295 1.00 96.69 189 ASN A CA 1
ATOM 1429 C C . ASN A 1 189 ? -24.358 -8.294 38.229 1.00 96.69 189 ASN A C 1
ATOM 1431 O O . ASN A 1 189 ? -23.561 -9.220 38.069 1.00 96.69 189 ASN A O 1
ATOM 1435 N N . SER A 1 190 ? -25.493 -8.192 37.547 1.00 96.00 190 SER A N 1
ATOM 1436 C CA . SER A 1 190 ? -25.858 -9.016 36.390 1.00 96.00 190 SER A CA 1
ATOM 1437 C C . SER A 1 190 ? -25.550 -8.331 35.052 1.00 96.00 190 SER A C 1
ATOM 1439 O O . SER A 1 190 ? -25.603 -8.987 34.013 1.00 96.00 190 SER 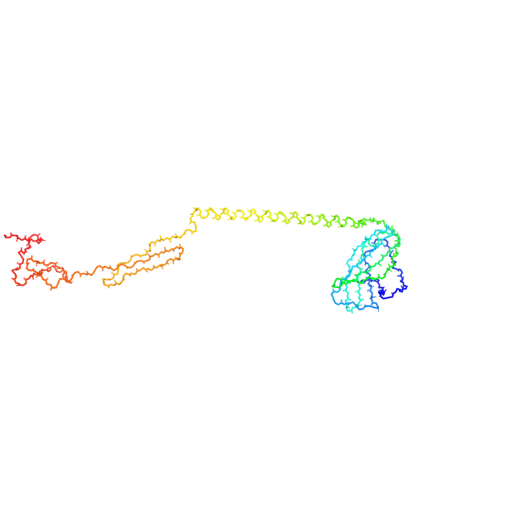A O 1
ATOM 1441 N N . GLY A 1 191 ? -25.197 -7.042 35.079 1.00 93.69 191 GLY A N 1
ATOM 1442 C CA . GLY A 1 191 ? -24.751 -6.261 33.928 1.00 93.69 191 GLY A CA 1
ATOM 1443 C C . GLY A 1 191 ? -23.239 -6.329 33.687 1.00 93.69 191 GLY A C 1
ATOM 1444 O O . GLY A 1 191 ? -22.538 -7.238 34.138 1.00 93.69 191 GLY A O 1
ATOM 1445 N N . THR A 1 192 ? -22.715 -5.342 32.960 1.00 92.50 192 THR A N 1
ATOM 1446 C CA . THR A 1 192 ? -21.273 -5.199 32.702 1.00 92.50 192 THR A CA 1
ATOM 1447 C C . THR A 1 192 ? -20.651 -4.141 33.616 1.00 92.50 192 THR A C 1
ATOM 1449 O O . THR A 1 192 ? -21.330 -3.499 34.412 1.00 92.50 192 THR A O 1
ATOM 1452 N N . ALA A 1 193 ? -19.334 -3.940 33.525 1.00 87.00 193 ALA A N 1
ATOM 1453 C CA . ALA A 1 193 ? -18.669 -2.852 34.243 1.00 87.00 193 ALA A CA 1
ATOM 1454 C C . ALA A 1 193 ? -19.051 -1.456 33.711 1.00 87.00 193 ALA A C 1
ATOM 1456 O O . ALA A 1 193 ? -18.944 -0.483 34.452 1.00 87.00 193 ALA A O 1
ATOM 1457 N N . LYS A 1 194 ? -19.472 -1.355 32.439 1.00 87.88 194 LYS A N 1
ATOM 1458 C CA . LYS A 1 194 ? -19.918 -0.096 31.824 1.00 87.88 194 LYS A CA 1
ATOM 1459 C C . LYS A 1 194 ? -21.415 0.140 32.039 1.00 87.88 194 LYS A C 1
ATOM 1461 O O . LYS A 1 194 ? -21.812 1.265 32.311 1.00 87.88 194 LYS A O 1
ATOM 1466 N N . ASP A 1 195 ? -22.202 -0.927 31.959 1.00 90.88 195 ASP A N 1
ATOM 1467 C CA . ASP A 1 195 ? -23.658 -0.900 32.093 1.00 90.88 195 ASP A CA 1
ATOM 1468 C C . ASP A 1 195 ? -24.051 -1.837 33.235 1.00 90.88 195 ASP A C 1
ATOM 1470 O O . ASP A 1 195 ? -24.388 -3.008 33.021 1.00 90.88 195 ASP A O 1
ATOM 1474 N N . ALA A 1 196 ? -23.874 -1.352 34.464 1.00 95.06 196 ALA A N 1
ATOM 1475 C CA . ALA A 1 196 ? -24.064 -2.153 35.664 1.00 95.06 196 ALA A CA 1
ATOM 1476 C C . ALA A 1 196 ? -25.553 -2.281 35.992 1.00 95.06 196 ALA A C 1
ATOM 1478 O O . ALA A 1 196 ? -26.278 -1.288 36.043 1.00 95.06 196 ALA A O 1
ATOM 1479 N N . VAL A 1 197 ? -25.991 -3.506 36.277 1.00 97.31 197 VAL A N 1
ATOM 1480 C CA . VAL A 1 197 ? -27.364 -3.801 36.699 1.00 97.31 197 VAL A CA 1
ATOM 1481 C C . VAL A 1 197 ? -27.283 -4.608 37.982 1.00 97.31 197 VAL A C 1
ATOM 1483 O O . VAL A 1 197 ? -26.750 -5.717 37.982 1.00 97.31 197 VAL A O 1
ATOM 1486 N N . PHE A 1 198 ? -27.758 -4.049 39.092 1.00 97.94 198 PHE A N 1
ATOM 1487 C CA . PHE A 1 198 ? -27.645 -4.695 40.399 1.00 97.94 198 PHE A CA 1
ATOM 1488 C C . PHE A 1 198 ? -28.936 -5.424 40.773 1.00 97.94 198 PHE A C 1
ATOM 1490 O O . PHE A 1 198 ? -29.971 -4.800 40.991 1.00 97.94 198 PHE A O 1
ATOM 1497 N N . ASP A 1 199 ? -28.859 -6.748 40.882 1.00 97.81 199 ASP A N 1
ATOM 1498 C CA . ASP A 1 199 ? -29.909 -7.580 41.464 1.00 97.81 199 ASP A CA 1
ATOM 1499 C C . ASP A 1 199 ? -29.794 -7.566 42.996 1.00 97.81 199 ASP A C 1
ATOM 1501 O O . ASP A 1 199 ? -28.697 -7.733 43.546 1.00 97.81 199 ASP A O 1
ATOM 1505 N N . PHE A 1 200 ? -30.930 -7.442 43.683 1.00 98.00 200 PHE A N 1
ATOM 1506 C CA . PHE A 1 200 ? -31.025 -7.380 45.140 1.00 98.00 200 PHE A CA 1
ATOM 1507 C C . PHE A 1 200 ? -31.810 -8.566 45.703 1.00 98.00 200 PHE A C 1
ATOM 1509 O O . PHE A 1 200 ? -32.917 -8.877 45.264 1.00 98.00 200 PHE A O 1
ATOM 1516 N N . THR A 1 201 ? -31.270 -9.195 46.745 1.00 97.44 201 THR A N 1
ATOM 1517 C CA . THR A 1 201 ? -32.036 -10.070 47.641 1.00 97.44 201 THR A CA 1
ATOM 1518 C C . THR A 1 201 ? -32.063 -9.449 49.027 1.00 97.44 201 THR A C 1
ATOM 1520 O O . THR A 1 201 ? -31.019 -9.321 49.671 1.00 97.44 201 THR A O 1
ATOM 1523 N N . ILE A 1 202 ? -33.256 -9.056 49.473 1.00 97.25 202 ILE A N 1
ATOM 1524 C CA . ILE A 1 202 ? -33.481 -8.374 50.750 1.00 97.25 202 ILE A CA 1
ATOM 1525 C C . ILE A 1 202 ? -34.247 -9.327 51.680 1.00 97.25 202 ILE A C 1
ATOM 1527 O O . ILE A 1 202 ? -35.420 -9.605 51.431 1.00 97.25 202 ILE A O 1
ATOM 1531 N N . PRO A 1 203 ? -33.622 -9.862 52.739 1.00 96.25 203 PRO A N 1
ATOM 1532 C CA . PRO A 1 203 ? -34.287 -10.728 53.709 1.00 96.25 203 PRO A CA 1
ATOM 1533 C C . PRO A 1 203 ? -35.462 -10.015 54.385 1.00 96.25 203 PRO A C 1
ATOM 1535 O O . PRO A 1 203 ? -35.331 -8.863 54.806 1.00 96.25 203 PRO A O 1
ATOM 1538 N N . ARG A 1 204 ? -36.603 -10.697 54.540 1.00 93.69 204 ARG A N 1
ATOM 1539 C CA . ARG A 1 204 ? -37.694 -10.191 55.388 1.00 93.69 204 ARG A CA 1
ATOM 1540 C C . ARG A 1 204 ? -37.294 -10.207 56.867 1.00 93.69 204 ARG A C 1
ATOM 1542 O O . ARG A 1 204 ? -36.417 -10.963 57.282 1.00 93.69 204 ARG A O 1
ATOM 1549 N N . GLY A 1 205 ? -37.962 -9.390 57.678 1.00 89.31 205 GLY A N 1
ATOM 1550 C CA . GLY A 1 205 ? -37.758 -9.384 59.128 1.00 89.31 205 GLY A CA 1
ATOM 1551 C C . GLY A 1 205 ? -38.078 -10.742 59.758 1.00 89.31 205 GLY A C 1
ATOM 1552 O O . GLY A 1 205 ? -38.984 -11.446 59.307 1.00 89.31 205 GLY A O 1
ATOM 1553 N N . MET A 1 206 ? -37.336 -11.109 60.807 1.00 84.12 206 MET A N 1
ATOM 1554 C CA . MET A 1 206 ? -37.672 -12.285 61.610 1.00 84.12 206 MET A CA 1
ATOM 1555 C C . MET A 1 206 ? -39.040 -12.058 62.273 1.00 84.12 206 MET A C 1
ATOM 1557 O O . MET A 1 206 ? -39.248 -10.982 62.842 1.00 84.12 206 MET A O 1
ATOM 1561 N N . PRO A 1 207 ? -39.978 -13.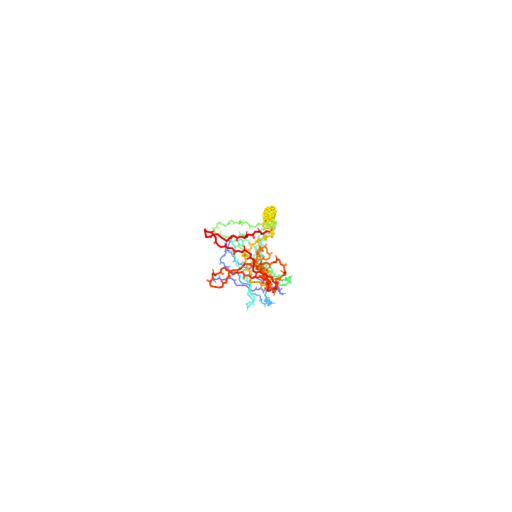021 62.200 1.00 80.00 207 PRO A N 1
ATOM 1562 C CA . PRO A 1 207 ? -41.227 -12.929 62.944 1.00 80.00 207 PRO A CA 1
ATOM 1563 C C . PRO A 1 207 ? -40.948 -12.724 64.434 1.00 80.00 207 PRO A C 1
ATOM 1565 O O . PRO A 1 207 ? -40.040 -13.345 64.990 1.00 80.00 207 PRO A O 1
ATOM 1568 N N . GLY A 1 208 ? -41.728 -11.862 65.084 1.00 73.75 208 GLY A N 1
ATOM 1569 C CA . GLY A 1 208 ? -41.652 -11.715 66.533 1.00 73.75 208 GLY A CA 1
ATOM 1570 C C . GLY A 1 208 ? -42.041 -13.029 67.207 1.00 73.75 208 GLY A C 1
ATOM 1571 O O . GLY A 1 208 ? -43.128 -13.545 66.961 1.00 73.75 208 GLY A O 1
ATOM 1572 N N . VAL A 1 209 ? -41.162 -13.575 68.048 1.00 68.62 209 VAL A N 1
ATOM 1573 C CA . VAL A 1 209 ? -41.486 -14.718 68.908 1.00 68.62 209 VAL A CA 1
ATOM 1574 C C . VAL A 1 209 ? -41.751 -14.188 70.309 1.00 68.62 209 VAL A C 1
ATOM 1576 O O . VAL A 1 209 ? -40.829 -13.843 71.044 1.00 68.62 209 VAL A O 1
ATOM 1579 N N . SER A 1 210 ? -43.022 -14.126 70.689 1.00 68.81 210 SER A N 1
ATOM 1580 C CA . SER A 1 210 ? -43.424 -13.828 72.061 1.00 68.81 210 SER A CA 1
ATOM 1581 C C . SER A 1 210 ? -43.190 -15.081 72.922 1.00 68.81 210 SER A C 1
ATOM 1583 O O . SER A 1 210 ? -43.913 -16.072 72.797 1.00 68.81 210 SER A O 1
ATOM 1585 N N . THR A 1 211 ? -42.169 -15.092 73.783 1.00 68.50 211 THR A N 1
ATOM 1586 C CA . THR A 1 211 ? -41.872 -16.244 74.666 1.00 68.50 211 THR A CA 1
ATOM 1587 C C . THR A 1 211 ? -42.490 -16.123 76.061 1.00 68.50 211 THR A C 1
ATOM 1589 O O . THR A 1 211 ? -42.582 -17.119 76.770 1.00 68.50 211 THR A O 1
ATOM 1592 N N . SER A 1 212 ? -42.937 -14.930 76.457 1.00 77.56 212 SER A N 1
ATOM 1593 C CA . SER A 1 212 ? -43.614 -14.672 77.734 1.00 77.56 212 SER A CA 1
ATOM 1594 C C . SER A 1 212 ? -44.496 -13.429 77.633 1.00 77.56 212 SER A C 1
ATOM 1596 O O . SER A 1 212 ? -44.087 -12.446 77.016 1.00 77.56 212 SER A O 1
ATOM 1598 N N . LEU A 1 213 ? -45.669 -13.449 78.266 1.00 83.00 213 LEU A N 1
ATOM 1599 C CA . LEU A 1 213 ? -46.568 -12.296 78.352 1.00 83.00 213 LEU A CA 1
ATOM 1600 C C . LEU A 1 213 ? -46.477 -11.681 79.748 1.00 83.00 213 LEU A C 1
ATOM 1602 O O . LEU A 1 213 ? -46.697 -12.371 80.743 1.00 83.00 213 LEU A O 1
ATOM 1606 N N . SER A 1 214 ? -46.145 -10.394 79.835 1.00 85.69 214 SER A N 1
ATOM 1607 C CA . SER A 1 214 ? -46.214 -9.650 81.097 1.00 85.69 214 SER A CA 1
ATOM 1608 C C . SER A 1 214 ? -47.672 -9.479 81.551 1.00 85.69 214 SER A C 1
ATOM 1610 O O . SER A 1 214 ? -48.556 -9.442 80.692 1.00 85.69 214 SER A O 1
ATOM 1612 N N . PRO A 1 215 ? -47.931 -9.337 82.866 1.00 85.12 215 PRO A N 1
ATOM 1613 C CA . PRO A 1 215 ? -49.249 -8.962 83.380 1.00 85.12 215 PRO A CA 1
ATOM 1614 C C . PRO A 1 215 ? -49.829 -7.743 82.641 1.00 85.12 215 PRO A C 1
ATOM 1616 O O . PRO A 1 215 ? -49.106 -6.776 82.377 1.00 85.12 215 PRO A O 1
ATOM 1619 N N . GLY A 1 216 ? -51.106 -7.804 82.266 1.00 82.31 216 GLY A N 1
ATOM 1620 C CA . GLY A 1 216 ? -51.817 -6.781 81.495 1.00 82.31 216 GLY A CA 1
ATOM 1621 C C . GLY A 1 216 ? -51.638 -6.858 79.973 1.00 82.31 216 GLY A C 1
ATOM 1622 O O . GLY A 1 216 ? -52.224 -6.043 79.258 1.00 82.31 216 GLY A O 1
ATOM 1623 N N . ILE A 1 217 ? -50.862 -7.819 79.456 1.00 84.56 217 ILE A N 1
ATOM 1624 C CA . ILE A 1 217 ? -50.686 -8.041 78.014 1.00 84.56 217 ILE A CA 1
ATOM 1625 C C . ILE A 1 217 ? -51.320 -9.373 77.612 1.00 84.56 217 ILE A C 1
ATOM 1627 O O . ILE A 1 217 ? -51.042 -10.422 78.194 1.00 84.56 217 ILE A O 1
ATOM 1631 N N . PHE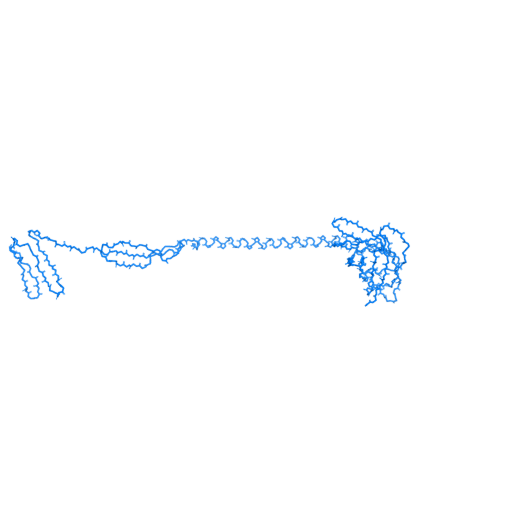 A 1 218 ? -52.119 -9.337 76.549 1.00 87.62 218 PHE A N 1
ATOM 1632 C CA . PHE A 1 218 ? -52.591 -10.525 75.849 1.00 87.62 218 PHE A CA 1
ATOM 1633 C C . PHE A 1 218 ? -52.202 -10.461 74.373 1.00 87.62 218 PHE A C 1
ATOM 1635 O O . PHE A 1 218 ? -52.070 -9.386 73.787 1.00 87.62 218 PHE A O 1
ATOM 1642 N N . GLU A 1 219 ? -52.012 -11.627 73.772 1.00 88.44 219 GLU A N 1
ATOM 1643 C CA . GLU A 1 219 ? -51.681 -11.785 72.362 1.00 88.44 219 GLU A CA 1
ATOM 1644 C C . GLU A 1 219 ? -52.795 -12.561 71.668 1.00 88.44 219 GLU A C 1
ATOM 1646 O O . GLU A 1 219 ? -53.334 -13.530 72.207 1.00 88.44 219 GLU A O 1
ATOM 1651 N N . MET A 1 220 ? -53.122 -12.138 70.452 1.00 88.44 220 MET A N 1
ATOM 1652 C CA . MET A 1 220 ? -54.045 -12.847 69.581 1.00 88.44 220 MET A CA 1
ATOM 1653 C C . MET A 1 220 ? -53.311 -13.282 68.320 1.00 88.44 220 MET A C 1
ATOM 1655 O O . MET A 1 220 ? -52.638 -12.471 67.688 1.00 88.44 220 MET A O 1
ATOM 1659 N N . TYR A 1 221 ? -53.441 -14.551 67.950 1.00 86.94 221 TYR A N 1
ATOM 1660 C CA . TYR A 1 221 ? -52.803 -15.106 66.756 1.00 86.94 221 TYR A CA 1
ATOM 1661 C C . TYR A 1 221 ? -53.725 -16.115 66.076 1.00 86.94 221 TYR A C 1
ATOM 1663 O O . TYR A 1 221 ? -54.639 -16.646 66.698 1.00 86.94 221 TYR A O 1
ATOM 1671 N N . VAL A 1 222 ? -53.506 -16.378 64.790 1.00 88.44 222 VAL A N 1
ATOM 1672 C CA . VAL A 1 222 ? -54.228 -17.422 64.053 1.00 88.44 222 VAL A CA 1
ATOM 1673 C C . VAL A 1 222 ? -53.343 -18.663 64.006 1.00 88.44 222 VAL A C 1
ATOM 1675 O O . VAL A 1 222 ? -52.182 -18.561 63.615 1.00 88.44 222 VAL A O 1
ATOM 1678 N N . ASN A 1 223 ? -53.856 -19.814 64.442 1.00 86.62 223 ASN A N 1
ATOM 1679 C CA . ASN A 1 223 ? -53.108 -21.071 64.383 1.00 86.62 223 ASN A CA 1
ATOM 1680 C C . ASN A 1 223 ? -53.137 -21.695 62.974 1.00 86.62 223 ASN A C 1
ATOM 1682 O O . ASN A 1 223 ? -53.881 -21.249 62.102 1.00 86.62 223 ASN A O 1
ATOM 1686 N N . ASP A 1 224 ? -52.380 -22.774 62.766 1.00 87.62 224 ASP A N 1
ATOM 1687 C CA . ASP A 1 224 ? -52.278 -23.458 61.463 1.00 87.62 224 ASP A CA 1
ATOM 1688 C C . ASP A 1 224 ? -53.616 -24.030 60.951 1.00 87.62 224 ASP A C 1
ATOM 1690 O O . ASP A 1 224 ? -53.766 -24.308 59.765 1.00 87.62 224 ASP A O 1
ATOM 1694 N N . SER A 1 225 ? -54.610 -24.194 61.832 1.00 93.94 225 SER A N 1
ATOM 1695 C CA . SER A 1 225 ? -55.977 -24.610 61.476 1.00 93.94 225 SER A CA 1
ATOM 1696 C C . SER A 1 225 ? -56.899 -23.431 61.129 1.00 93.94 225 SER A C 1
ATOM 1698 O O . SER A 1 225 ? -58.082 -23.635 60.862 1.00 93.94 225 SER A O 1
ATOM 1700 N N . GLY A 1 226 ? -56.387 -22.196 61.136 1.00 90.44 226 GLY A N 1
ATOM 1701 C CA . GLY A 1 226 ? -57.152 -20.984 60.841 1.00 90.44 226 GLY A CA 1
ATOM 1702 C C . GLY A 1 226 ? -57.986 -20.456 62.013 1.00 90.44 226 GLY A C 1
ATOM 1703 O O . GLY A 1 226 ? -58.823 -19.576 61.815 1.00 90.44 226 GLY A O 1
ATOM 1704 N N . HIS A 1 227 ? -57.788 -20.964 63.234 1.00 89.81 227 HIS A N 1
ATOM 1705 C CA . HIS A 1 227 ? -58.519 -20.501 64.415 1.00 89.81 227 HIS A CA 1
ATOM 1706 C C . HIS A 1 227 ? -57.815 -19.323 65.084 1.00 89.81 227 HIS A C 1
ATOM 1708 O O . HIS A 1 227 ? -56.608 -19.362 65.312 1.00 89.81 227 HIS A O 1
ATOM 1714 N N . LEU A 1 228 ? -58.589 -18.300 65.456 1.00 88.44 228 LEU A N 1
ATOM 1715 C CA . LEU A 1 228 ? -58.117 -17.189 66.277 1.00 88.44 228 LEU A CA 1
ATOM 1716 C C . LEU A 1 228 ? -57.950 -17.657 67.728 1.00 88.44 228 LEU A C 1
ATOM 1718 O O . LEU A 1 228 ? -58.916 -18.046 68.382 1.00 88.44 228 LEU A O 1
ATOM 1722 N N . MET A 1 229 ? -56.719 -17.625 68.213 1.00 89.12 229 MET A N 1
ATOM 1723 C CA . MET A 1 229 ? -56.311 -18.018 69.553 1.00 89.12 229 MET A CA 1
ATOM 1724 C C . MET A 1 229 ? -56.002 -16.782 70.391 1.00 89.12 229 MET A C 1
ATOM 1726 O O . MET A 1 229 ? -55.475 -15.793 69.883 1.00 89.12 229 MET A O 1
ATOM 1730 N N . LEU A 1 230 ? -56.305 -16.867 71.684 1.00 88.88 230 LEU A N 1
ATOM 1731 C CA . LEU A 1 230 ? -55.915 -15.893 72.696 1.00 88.88 230 LEU A CA 1
ATOM 1732 C C . LEU A 1 230 ? -54.870 -16.536 73.603 1.00 88.88 230 LEU A C 1
ATOM 1734 O O . LEU A 1 230 ? -55.091 -17.629 74.124 1.00 88.88 230 LEU A O 1
ATOM 1738 N N . ARG A 1 231 ? -53.760 -15.840 73.823 1.00 88.44 231 ARG A N 1
ATOM 1739 C CA . ARG A 1 231 ? -52.771 -16.185 74.842 1.00 88.44 231 ARG A CA 1
ATOM 1740 C C . ARG A 1 231 ? -52.688 -15.040 75.845 1.00 88.44 231 ARG A C 1
ATOM 1742 O O . ARG A 1 231 ? -52.624 -13.880 75.445 1.00 88.44 231 ARG A O 1
ATOM 1749 N N . HIS A 1 232 ? -52.704 -15.358 77.134 1.00 89.00 232 HIS A N 1
ATOM 1750 C CA . HIS A 1 232 ? -52.575 -14.388 78.224 1.00 89.00 232 HIS A CA 1
ATOM 1751 C C . HIS A 1 232 ? -51.632 -14.926 79.306 1.00 89.00 232 HIS A C 1
ATOM 1753 O O . HIS A 1 232 ? -51.181 -16.067 79.224 1.00 89.00 232 HIS A O 1
ATOM 1759 N N . ASN A 1 233 ? -51.287 -14.090 80.285 1.00 88.12 233 ASN A N 1
ATOM 1760 C CA . ASN A 1 233 ? -50.499 -14.514 81.437 1.00 88.12 233 ASN A CA 1
ATOM 1761 C C . ASN A 1 233 ? -51.333 -15.449 82.333 1.00 88.12 233 ASN A C 1
ATOM 1763 O O . ASN A 1 233 ? -52.445 -15.091 82.718 1.00 88.12 233 ASN A O 1
ATOM 1767 N N . ASP A 1 234 ? -50.786 -16.612 82.696 1.00 86.12 234 ASP A N 1
ATOM 1768 C CA . ASP A 1 234 ? -51.480 -17.618 83.520 1.00 86.12 234 ASP A CA 1
ATOM 1769 C C . ASP A 1 234 ? -51.760 -17.152 84.963 1.00 86.12 234 ASP A C 1
ATOM 1771 O O . ASP A 1 234 ? -52.579 -17.745 85.662 1.00 86.12 234 ASP A O 1
ATOM 1775 N N . ASN A 1 235 ? -51.092 -16.088 85.426 1.00 87.94 235 ASN A N 1
ATOM 1776 C CA . ASN A 1 235 ? -51.301 -15.496 86.753 1.00 87.94 235 ASN A CA 1
ATOM 1777 C C . ASN A 1 235 ? -52.423 -14.444 86.774 1.00 87.94 235 ASN A C 1
ATOM 1779 O O . ASN A 1 235 ? -52.654 -13.820 87.810 1.00 87.94 235 ASN A O 1
ATOM 1783 N N . GLU A 1 236 ? -53.105 -14.226 85.651 1.00 86.69 236 GLU A N 1
ATOM 1784 C CA . GLU A 1 236 ? -54.210 -13.280 85.520 1.00 86.69 236 GLU A CA 1
ATOM 1785 C C . GLU A 1 236 ? -55.459 -13.977 84.967 1.00 86.69 236 GLU A C 1
ATOM 1787 O O . GLU A 1 236 ? -55.354 -14.977 84.248 1.00 86.69 236 GLU A O 1
ATOM 1792 N N . PRO A 1 237 ? -56.665 -13.472 85.285 1.00 87.88 237 PRO A N 1
ATOM 1793 C CA . PRO A 1 237 ? -57.870 -13.955 84.632 1.00 87.88 237 PRO A CA 1
ATOM 1794 C C . PRO A 1 237 ? -57.780 -13.736 83.118 1.00 87.88 237 PRO A C 1
ATOM 1796 O O . PRO A 1 237 ? -57.169 -12.776 82.646 1.00 87.88 237 PRO A O 1
ATOM 1799 N N . ALA A 1 238 ? -58.437 -14.614 82.358 1.00 87.56 238 ALA A N 1
ATOM 1800 C CA . ALA A 1 238 ? -58.551 -14.442 80.919 1.00 87.56 238 ALA A CA 1
ATOM 1801 C C . ALA A 1 238 ? -59.134 -13.049 80.589 1.00 87.56 238 ALA A C 1
ATOM 1803 O O . ALA A 1 238 ? -60.093 -12.624 81.245 1.00 87.56 238 ALA A O 1
ATOM 1804 N N . PRO A 1 239 ? -58.593 -12.343 79.577 1.00 89.25 239 PRO A N 1
ATOM 1805 C CA . PRO A 1 239 ? -59.129 -11.066 79.124 1.00 89.25 239 PRO A CA 1
ATOM 1806 C C . PRO A 1 239 ? -60.642 -11.146 78.856 1.00 89.25 239 PRO A C 1
ATOM 1808 O O . PRO A 1 239 ? -61.089 -12.139 78.273 1.00 89.25 239 PRO A O 1
ATOM 1811 N N . PRO A 1 240 ? -61.437 -10.123 79.233 1.00 90.94 240 PRO A N 1
ATOM 1812 C CA . PRO A 1 240 ? -62.899 -10.120 79.113 1.00 90.94 240 PRO A CA 1
ATOM 1813 C C . PRO A 1 240 ? -63.347 -9.924 77.654 1.00 90.94 240 PRO A C 1
ATOM 1815 O O . PRO A 1 240 ? -63.901 -8.893 77.265 1.00 90.94 240 PRO A O 1
ATOM 1818 N N . LEU A 1 241 ? -63.067 -10.930 76.831 1.00 91.12 241 LEU A N 1
ATOM 1819 C CA . LEU A 1 241 ? -63.389 -10.993 75.416 1.00 91.12 241 LEU A CA 1
ATOM 1820 C C . LEU A 1 241 ? -64.641 -11.844 75.203 1.00 91.12 241 LEU A C 1
ATOM 1822 O O . LEU A 1 241 ? -64.750 -12.959 75.711 1.00 91.12 241 LEU A O 1
ATOM 1826 N N . THR A 1 242 ? -65.579 -11.337 74.407 1.00 90.88 242 THR A N 1
ATOM 1827 C CA . THR A 1 242 ? -66.792 -12.068 74.010 1.00 90.88 242 THR A CA 1
ATOM 1828 C C . THR A 1 242 ? -67.057 -11.900 72.521 1.00 90.88 242 THR A C 1
ATOM 1830 O O . THR A 1 242 ? -66.574 -10.954 71.905 1.00 90.88 242 THR A O 1
ATOM 1833 N N . ILE A 1 243 ? -67.817 -12.815 71.920 1.00 90.69 243 ILE A N 1
ATOM 1834 C CA . ILE A 1 243 ? -68.296 -12.656 70.543 1.00 90.69 243 ILE A CA 1
ATOM 1835 C C . ILE A 1 243 ? -69.752 -12.203 70.601 1.00 90.69 243 ILE A C 1
ATOM 1837 O O . ILE A 1 243 ? -70.593 -12.901 71.165 1.00 90.69 243 ILE A O 1
ATOM 1841 N N . GLN A 1 244 ? -70.046 -11.051 70.004 1.00 93.31 244 GLN A N 1
ATOM 1842 C CA . GLN A 1 244 ? -71.397 -10.503 69.871 1.00 93.31 244 GLN A CA 1
ATOM 1843 C C . GLN A 1 244 ? -71.623 -10.137 68.404 1.00 93.31 244 GLN A C 1
ATOM 1845 O O . GLN A 1 244 ? -70.804 -9.437 67.811 1.00 93.31 244 GLN A O 1
ATOM 1850 N N . ASP A 1 245 ? -72.686 -10.665 67.792 1.00 93.25 245 ASP A N 1
ATOM 1851 C CA . ASP A 1 245 ? -73.033 -10.429 66.381 1.00 93.25 245 ASP A CA 1
ATOM 1852 C C . ASP A 1 245 ? -71.859 -10.641 65.400 1.00 93.25 245 ASP A C 1
ATOM 1854 O O . ASP A 1 245 ? -71.638 -9.870 64.464 1.00 93.25 245 ASP A O 1
ATOM 1858 N N . GLY A 1 246 ? -71.054 -11.683 65.643 1.00 90.69 246 GLY A N 1
ATOM 1859 C CA . GLY A 1 246 ? -69.883 -12.018 64.824 1.00 90.69 246 GLY A CA 1
ATOM 1860 C C . GLY A 1 246 ? -68.675 -11.092 65.013 1.00 90.69 246 GLY A C 1
ATOM 1861 O O . GLY A 1 246 ? -67.694 -11.218 64.281 1.00 90.69 246 GLY A O 1
ATOM 1862 N N . ARG A 1 247 ? -68.714 -10.176 65.985 1.00 90.19 247 ARG A N 1
ATOM 1863 C CA . ARG A 1 247 ? -67.607 -9.281 66.338 1.00 90.19 247 ARG A CA 1
ATOM 1864 C C . ARG A 1 247 ? -67.010 -9.685 67.675 1.00 90.19 247 ARG A C 1
ATOM 1866 O O . ARG A 1 247 ? -67.734 -9.977 68.622 1.00 90.19 247 ARG A O 1
ATOM 1873 N N . LEU A 1 248 ? -65.686 -9.665 67.753 1.00 91.44 248 LEU A N 1
ATOM 1874 C CA . LEU A 1 248 ? -64.975 -9.814 69.013 1.00 91.44 248 LEU A CA 1
ATOM 1875 C C . LEU A 1 248 ? -65.041 -8.489 69.787 1.00 91.44 248 LEU A C 1
ATOM 1877 O O . LEU A 1 248 ? -64.603 -7.456 69.283 1.00 91.44 248 LEU A O 1
ATOM 1881 N N . ILE A 1 249 ? -65.593 -8.525 70.994 1.00 92.69 249 ILE A N 1
ATOM 1882 C CA . ILE A 1 249 ? -65.793 -7.373 71.872 1.00 92.69 249 ILE A CA 1
ATOM 1883 C C . ILE A 1 249 ? -64.900 -7.523 73.097 1.00 92.69 249 ILE A C 1
ATOM 1885 O O . ILE A 1 249 ? -64.964 -8.537 73.788 1.00 92.69 249 ILE A O 1
ATOM 1889 N N . TYR A 1 250 ? -64.100 -6.494 73.371 1.00 90.81 250 TYR A N 1
ATOM 1890 C CA . TYR A 1 250 ? -63.335 -6.351 74.607 1.00 90.81 250 TYR A CA 1
ATOM 1891 C C . TYR A 1 250 ? -64.083 -5.423 75.565 1.00 90.81 250 TYR A C 1
ATOM 1893 O O . TYR A 1 250 ? -64.349 -4.267 75.225 1.00 90.81 250 TYR A O 1
ATOM 1901 N N . THR A 1 251 ? -64.439 -5.920 76.746 1.00 88.88 251 THR A N 1
ATOM 1902 C CA . THR A 1 251 ? -65.198 -5.148 77.736 1.00 88.88 251 THR A CA 1
ATOM 1903 C C . THR A 1 251 ? -64.266 -4.592 78.808 1.00 88.88 251 THR A C 1
ATOM 1905 O O . THR A 1 251 ? -63.657 -5.345 79.558 1.00 88.88 251 THR A O 1
ATOM 1908 N N . LEU A 1 252 ? -64.167 -3.264 78.900 1.00 81.69 252 LEU A N 1
ATOM 1909 C CA . LEU A 1 252 ? -63.501 -2.592 80.016 1.00 81.69 252 LEU A CA 1
ATOM 1910 C C . LEU A 1 252 ? -64.453 -2.566 81.219 1.00 81.69 252 LEU A C 1
ATOM 1912 O O . LEU A 1 252 ? -65.590 -2.115 81.081 1.00 81.69 252 LEU A O 1
ATOM 1916 N N . SER A 1 253 ? -63.993 -3.071 82.363 1.00 69.00 253 SER A N 1
ATOM 1917 C CA . SER A 1 253 ? -64.681 -2.982 83.660 1.00 69.00 253 SER A CA 1
ATOM 1918 C C . SER A 1 253 ? -64.364 -1.682 84.383 1.00 69.00 253 SER A C 1
ATOM 1920 O O . SER A 1 253 ? -63.162 -1.324 84.373 1.00 69.00 253 SER A O 1
#

pLDDT: mean 86.16, std 11.93, range [40.44, 98.0]